Protein AF-A0A8X7XL95-F1 (afdb_monomer)

Solvent-accessible surface area (backbone atoms only — not comparable to full-atom values): 13822 Å² total; per-residue (Å²): 115,67,71,61,54,53,54,53,48,56,74,42,36,46,102,82,75,42,43,58,64,58,53,54,50,48,57,48,50,53,49,52,51,51,48,52,51,52,54,47,51,52,55,49,53,52,51,50,52,54,50,50,53,52,50,53,46,60,56,45,61,76,77,45,95,71,56,72,66,59,53,55,48,54,53,51,49,50,51,50,50,50,42,52,48,54,44,53,76,66,50,78,84,84,56,99,58,100,83,67,79,50,101,79,75,66,54,68,66,69,49,58,71,71,56,73,60,68,72,60,50,52,52,48,50,53,52,48,51,51,50,53,51,51,51,53,50,48,56,49,50,53,53,52,51,52,52,49,53,52,51,49,54,52,50,53,53,48,53,52,50,53,51,51,51,51,53,50,50,48,52,69,70,57,33,74,68,56,49,52,51,53,51,52,54,50,53,52,49,54,51,50,52,53,50,53,50,54,51,48,56,50,49,51,54,52,50,54,54,51,52,55,52,50,53,54,50,54,51,51,51,51,53,51,51,54,50,51,51,51,53,51,52,51,51,49,49,52,52,53,56,62,66,73,73,117

Mean predicted aligned error: 18.47 Å

Secondary structure (DSSP, 8-state):
-HHHHHHHHHHHB-TTS-BHHHHHHHHHHHHHHHHHHHHHHHHHHHHHHHHHHHHHHHHHHHHS---HHHHHHHHHHHHHHHHHHHHHHTS-SS---TT---TTS--HHHHHTTSPPHHHHHHHHHHHHHHHHHHHHHHHHHHHHHHHHHHHHHHHHHHHHHHHHHHHHHHHHS-HHHHHHHHHHHHHHHHHHHHHHHHHHHHHHHHHHHHHHHHHHHHHHHHHHHHHHHHHHHHHHHHHHHHS--

Structure (mmCIF, N/CA/C/O backbone):
data_AF-A0A8X7XL95-F1
#
_entry.id   AF-A0A8X7XL95-F1
#
loop_
_atom_site.group_PDB
_atom_site.id
_atom_site.type_symbol
_atom_site.label_atom_id
_atom_site.label_alt_id
_atom_site.label_comp_id
_atom_site.label_asym_id
_atom_site.label_entity_id
_atom_site.label_seq_id
_atom_site.pdbx_PDB_ins_code
_atom_site.Cartn_x
_atom_site.Cartn_y
_atom_site.Cartn_z
_atom_site.occupancy
_atom_site.B_iso_or_equiv
_atom_site.auth_seq_id
_atom_site.auth_comp_id
_atom_site.auth_asym_id
_atom_site.auth_atom_id
_atom_site.pdbx_PDB_model_num
ATOM 1 N N . MET A 1 1 ? -20.397 -33.813 -64.315 1.00 54.00 1 MET A N 1
ATOM 2 C CA . MET A 1 1 ? -19.085 -33.118 -64.333 1.00 54.00 1 MET A CA 1
ATOM 3 C C . MET A 1 1 ? -18.981 -32.008 -63.288 1.00 54.00 1 MET A C 1
ATOM 5 O O . MET A 1 1 ? -17.980 -31.974 -62.589 1.00 54.00 1 MET A O 1
ATOM 9 N N . PHE A 1 2 ? -20.003 -31.166 -63.108 1.00 55.28 2 PHE A N 1
ATOM 10 C CA . PHE A 1 2 ? -19.982 -30.039 -62.158 1.00 55.28 2 PHE A CA 1
ATOM 11 C C . PHE A 1 2 ? -19.709 -30.405 -60.687 1.00 55.28 2 PHE A C 1
ATOM 13 O O . PHE A 1 2 ? -18.961 -29.701 -60.021 1.00 55.28 2 PHE A O 1
ATOM 20 N N . ALA A 1 3 ? -20.210 -31.543 -60.194 1.00 64.69 3 ALA A N 1
ATOM 21 C CA . ALA A 1 3 ? -19.965 -31.977 -58.812 1.00 64.69 3 ALA A CA 1
ATOM 22 C C . ALA A 1 3 ? -18.480 -32.270 -58.504 1.00 64.69 3 ALA A C 1
ATOM 24 O O . ALA A 1 3 ? -18.014 -32.002 -57.401 1.00 64.69 3 ALA A O 1
ATOM 25 N N . ARG A 1 4 ? -17.707 -32.769 -59.483 1.00 68.88 4 ARG A N 1
ATOM 26 C CA . ARG A 1 4 ? -16.261 -33.004 -59.308 1.00 68.88 4 ARG A CA 1
ATOM 27 C C . ARG A 1 4 ? -15.475 -31.697 -59.245 1.00 68.88 4 ARG A C 1
ATOM 29 O O . ARG A 1 4 ? -14.569 -31.598 -58.427 1.00 68.88 4 ARG A O 1
ATOM 36 N N . LEU A 1 5 ? -15.851 -30.709 -60.061 1.00 69.56 5 LEU A N 1
ATOM 37 C CA . LEU A 1 5 ? -15.271 -29.361 -60.047 1.00 69.56 5 LEU A CA 1
ATOM 38 C C . LEU A 1 5 ? -15.576 -28.627 -58.739 1.00 69.56 5 LEU A C 1
ATOM 40 O O . LEU A 1 5 ? -14.674 -28.062 -58.136 1.00 69.56 5 LEU A O 1
ATOM 44 N N . LEU A 1 6 ? -16.819 -28.699 -58.255 1.00 66.75 6 LEU A N 1
ATOM 45 C CA . LEU A 1 6 ? -17.200 -28.118 -56.964 1.00 66.75 6 LEU A CA 1
ATOM 46 C C . LEU A 1 6 ? -16.459 -28.781 -55.794 1.00 66.75 6 LEU A C 1
ATOM 48 O O . LEU A 1 6 ? -16.032 -28.086 -54.880 1.00 66.75 6 LEU A O 1
ATOM 52 N N . SER A 1 7 ? -16.224 -30.095 -55.855 1.00 69.94 7 SER A N 1
ATOM 53 C CA . SER A 1 7 ? -15.444 -30.813 -54.838 1.00 69.94 7 SER A CA 1
ATOM 54 C C . SER A 1 7 ? -13.944 -30.492 -54.873 1.00 69.94 7 SER A C 1
ATOM 56 O O . SER A 1 7 ? -13.303 -30.513 -53.827 1.00 69.94 7 SER A O 1
ATOM 58 N N . THR A 1 8 ? -13.367 -30.204 -56.045 1.00 68.06 8 THR A N 1
ATOM 59 C CA . THR A 1 8 ? -11.955 -29.782 -56.147 1.00 68.06 8 THR A CA 1
ATOM 60 C C . THR A 1 8 ? -11.781 -28.318 -55.758 1.00 68.06 8 THR A C 1
ATOM 62 O O . THR A 1 8 ? -10.804 -27.976 -55.100 1.00 68.06 8 THR A O 1
ATOM 65 N N . LEU A 1 9 ? -12.755 -27.464 -56.084 1.00 65.25 9 LEU A N 1
ATOM 66 C CA . LEU A 1 9 ? -12.806 -26.077 -55.625 1.00 65.25 9 LEU A CA 1
ATOM 67 C C . LEU A 1 9 ? -12.965 -25.990 -54.104 1.00 65.25 9 LEU A C 1
ATOM 69 O O . LEU A 1 9 ? -12.223 -25.241 -53.480 1.00 65.25 9 LEU A O 1
ATOM 73 N N . SER A 1 10 ? -13.836 -26.793 -53.483 1.00 67.25 10 SER A N 1
ATOM 74 C CA . SER A 1 10 ? -13.990 -26.789 -52.018 1.00 67.25 10 SER A CA 1
ATOM 75 C C . SER A 1 10 ? -12.768 -27.342 -51.278 1.00 67.25 10 SER A C 1
ATOM 77 O O . S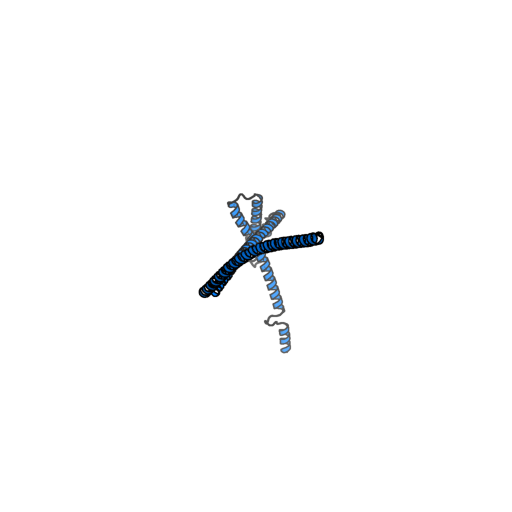ER A 1 10 ? -12.553 -27.003 -50.124 1.00 67.25 10 SER A O 1
ATOM 79 N N . GLN A 1 11 ? -11.962 -28.200 -51.914 1.00 68.25 11 GLN A N 1
ATOM 80 C CA . GLN A 1 11 ? -10.691 -28.668 -51.345 1.00 68.25 11 GLN A CA 1
ATOM 81 C C . GLN A 1 11 ? -9.580 -27.614 -51.419 1.00 68.25 11 GLN A C 1
ATOM 83 O O . GLN A 1 11 ? -8.591 -27.721 -50.698 1.00 68.25 11 GLN A O 1
ATOM 88 N N . GLN A 1 12 ? -9.709 -26.631 -52.311 1.00 66.31 12 GLN A N 1
ATOM 89 C CA . GLN A 1 12 ? -8.697 -25.602 -52.546 1.00 66.31 12 GLN A CA 1
ATOM 90 C C . GLN A 1 12 ? -9.081 -24.235 -51.970 1.00 66.31 12 GLN A C 1
ATOM 92 O O . GLN A 1 12 ? -8.196 -23.392 -51.857 1.00 66.31 12 GLN A O 1
ATOM 97 N N . LEU A 1 13 ? -10.349 -24.013 -51.608 1.00 66.12 13 LEU A N 1
ATOM 98 C CA . LEU A 1 13 ? -10.897 -22.755 -51.091 1.00 66.12 13 LEU A CA 1
ATOM 99 C C . LEU A 1 13 ? -11.278 -22.889 -49.610 1.00 66.12 13 LEU A C 1
ATOM 101 O O . LEU A 1 13 ? -12.041 -23.779 -49.248 1.00 66.12 13 LEU A O 1
ATOM 105 N N . ASP A 1 14 ? -10.786 -21.972 -48.778 1.00 62.03 14 ASP A N 1
ATOM 106 C CA . ASP A 1 14 ? -11.227 -21.820 -47.383 1.00 62.03 14 ASP A CA 1
ATOM 107 C C . ASP A 1 14 ? -12.576 -21.066 -47.296 1.00 62.03 14 ASP A C 1
ATOM 109 O O . ASP A 1 14 ? -13.010 -20.446 -48.268 1.00 62.03 14 ASP A O 1
ATOM 113 N N . GLU A 1 15 ? -13.207 -21.046 -46.110 1.00 63.94 15 GLU A N 1
ATOM 114 C CA . GLU A 1 15 ? -14.496 -20.377 -45.794 1.00 63.94 15 GLU A CA 1
ATOM 115 C C . GLU A 1 15 ? -14.589 -18.895 -46.227 1.00 63.94 15 GLU A C 1
ATOM 117 O O . GLU A 1 15 ? -15.676 -18.332 -46.316 1.00 63.94 15 GLU A O 1
ATOM 122 N N . THR A 1 16 ? -13.454 -18.260 -46.531 1.00 62.94 16 THR A N 1
ATOM 123 C CA . THR A 1 16 ? -13.336 -16.869 -46.991 1.00 62.94 16 THR A CA 1
ATOM 124 C C . THR A 1 16 ? -13.172 -16.717 -48.511 1.00 62.94 16 THR A C 1
ATOM 126 O O . THR A 1 16 ? -12.939 -15.608 -48.987 1.00 62.94 16 THR A O 1
ATOM 129 N N . GLY A 1 17 ? -13.262 -17.801 -49.292 1.00 64.31 17 GLY A N 1
ATOM 130 C CA . GLY A 1 17 ? -13.149 -17.773 -50.758 1.00 64.31 17 GLY A CA 1
ATOM 131 C C . GLY A 1 17 ? -11.724 -17.573 -51.295 1.00 64.31 17 GLY A C 1
ATOM 132 O O . GLY A 1 17 ? -11.542 -17.326 -52.485 1.00 64.31 17 GLY A O 1
ATOM 133 N N . LEU A 1 18 ? -10.706 -17.683 -50.436 1.00 67.19 18 LEU A N 1
ATOM 134 C CA . LEU A 1 18 ? -9.289 -17.614 -50.804 1.00 67.19 18 LEU A CA 1
ATOM 135 C C . LEU A 1 18 ? -8.707 -19.016 -50.958 1.00 67.19 18 LEU A C 1
ATOM 137 O O . LEU A 1 18 ? -9.021 -19.916 -50.177 1.00 67.19 18 LEU A O 1
ATOM 141 N N . SER A 1 19 ? -7.815 -19.189 -51.939 1.00 77.31 19 SER A N 1
ATOM 142 C CA . SER A 1 19 ? -7.062 -20.435 -52.051 1.00 77.31 19 SER A CA 1
ATOM 143 C C . SER A 1 19 ? -6.213 -20.644 -50.795 1.00 77.31 19 SER A C 1
ATOM 145 O O . SER A 1 19 ? -5.533 -19.717 -50.343 1.00 77.31 19 SER A O 1
ATOM 147 N N . VAL A 1 20 ? -6.211 -21.863 -50.249 1.00 72.88 20 VAL A N 1
ATOM 148 C CA . VAL A 1 20 ? -5.424 -22.239 -49.057 1.00 72.88 20 VAL A CA 1
ATOM 149 C C . VAL A 1 20 ? -3.941 -21.861 -49.214 1.00 72.88 20 VAL A C 1
ATOM 151 O O . VAL A 1 20 ? -3.285 -21.486 -48.240 1.00 72.88 20 VAL A O 1
ATOM 154 N N . GLN A 1 21 ? -3.412 -21.899 -50.441 1.00 76.12 21 GLN A N 1
ATOM 155 C CA . GLN A 1 21 ? -2.041 -21.490 -50.752 1.00 76.12 21 GLN A CA 1
ATOM 156 C C . GLN A 1 21 ? -1.836 -19.972 -50.624 1.00 76.12 21 GLN A C 1
ATOM 158 O O . GLN A 1 21 ? -0.899 -19.531 -49.960 1.00 76.12 21 GLN A O 1
ATOM 163 N N . VAL A 1 22 ? -2.748 -19.172 -51.183 1.00 78.00 22 VAL A N 1
ATOM 164 C CA . VAL A 1 22 ? -2.689 -17.699 -51.125 1.00 78.00 22 VAL A CA 1
ATOM 165 C C . VAL A 1 22 ? -2.818 -17.208 -49.684 1.00 78.00 22 VAL A C 1
ATOM 167 O O . VAL A 1 22 ? -2.112 -16.293 -49.273 1.00 78.00 22 VAL A O 1
ATOM 170 N N . LYS A 1 23 ? -3.656 -17.857 -48.870 1.00 79.44 23 LYS A N 1
ATOM 171 C CA . LYS A 1 23 ? -3.775 -17.545 -47.439 1.00 79.44 23 LYS A CA 1
ATOM 172 C C . LYS A 1 23 ? -2.479 -17.827 -46.673 1.00 79.44 23 LYS A C 1
ATOM 174 O O . LYS A 1 23 ? -2.091 -17.030 -45.821 1.00 79.44 23 LYS A O 1
ATOM 179 N N . LYS A 1 24 ? -1.785 -18.930 -46.978 1.00 81.50 24 LYS A N 1
ATOM 180 C CA . LYS A 1 24 ? -0.480 -19.247 -46.371 1.00 81.50 24 LYS A CA 1
ATOM 181 C C . LYS A 1 24 ? 0.593 -18.233 -46.762 1.00 81.50 24 LYS A C 1
ATOM 183 O O . LYS A 1 24 ? 1.376 -17.826 -45.904 1.00 81.50 24 LYS A O 1
ATOM 188 N N . GLU A 1 25 ? 0.624 -17.820 -48.026 1.00 85.25 25 GLU A N 1
ATOM 189 C CA . GLU A 1 25 ? 1.555 -16.799 -48.519 1.00 85.25 25 GLU A CA 1
ATOM 190 C C . GLU A 1 25 ? 1.264 -15.425 -47.911 1.00 85.25 25 GLU A C 1
ATOM 192 O O . GLU A 1 25 ? 2.191 -14.764 -47.446 1.00 85.25 25 GLU A O 1
ATOM 197 N N . LEU A 1 26 ? -0.012 -15.046 -47.790 1.00 84.69 26 LEU A N 1
ATOM 198 C CA . LEU A 1 26 ? -0.429 -13.818 -47.113 1.00 84.69 26 LEU A CA 1
ATOM 199 C C . LEU A 1 26 ? 0.011 -13.812 -45.644 1.00 84.69 26 LEU A C 1
ATOM 201 O O . LEU A 1 26 ? 0.688 -12.887 -45.212 1.00 84.69 26 LEU A O 1
ATOM 205 N N . GLN A 1 27 ? -0.267 -14.883 -44.896 1.00 86.12 27 GLN A N 1
ATOM 206 C CA . GLN A 1 27 ? 0.168 -15.004 -43.499 1.00 86.12 27 GLN A CA 1
ATOM 207 C C . GLN A 1 27 ? 1.694 -15.012 -43.342 1.00 86.12 27 GLN A C 1
ATOM 209 O O . GLN A 1 27 ? 2.215 -14.676 -42.276 1.00 86.12 27 GLN A O 1
ATOM 214 N N . LYS A 1 28 ? 2.435 -15.474 -44.353 1.00 89.25 28 LYS A N 1
ATOM 215 C CA . LYS A 1 28 ? 3.900 -15.424 -44.356 1.00 89.25 28 LYS A CA 1
ATOM 216 C C . LYS A 1 28 ? 4.384 -13.991 -44.586 1.00 89.25 28 LYS A C 1
ATOM 218 O O . LYS A 1 28 ? 5.188 -13.509 -43.793 1.00 89.25 28 LYS A O 1
ATOM 223 N N . ALA A 1 29 ? 3.836 -13.298 -45.582 1.00 90.88 29 ALA A N 1
ATOM 224 C CA . ALA A 1 29 ? 4.149 -11.900 -45.865 1.00 90.88 29 ALA A CA 1
ATOM 225 C C . ALA A 1 29 ? 3.782 -10.978 -44.688 1.00 90.88 29 ALA A C 1
ATOM 227 O O . ALA A 1 29 ? 4.578 -10.130 -44.298 1.00 90.88 29 ALA A O 1
ATOM 228 N N . GLU A 1 30 ? 2.629 -11.185 -44.047 1.00 87.44 30 GLU A N 1
ATOM 229 C CA . GLU A 1 30 ? 2.217 -10.443 -42.847 1.00 87.44 30 GLU A CA 1
ATOM 230 C C . GLU A 1 30 ? 3.207 -10.625 -41.692 1.00 87.44 30 GLU A C 1
ATOM 232 O O . GLU A 1 30 ? 3.563 -9.658 -41.015 1.00 87.44 30 GLU A O 1
ATOM 237 N N . ARG A 1 31 ? 3.705 -11.851 -41.486 1.00 88.88 31 ARG A N 1
ATOM 238 C CA . ARG A 1 31 ? 4.738 -12.132 -40.481 1.00 88.88 31 ARG A CA 1
ATOM 239 C C . ARG A 1 31 ? 6.069 -11.467 -40.823 1.00 88.88 31 ARG A C 1
ATOM 241 O O . ARG A 1 31 ? 6.698 -10.908 -39.928 1.00 88.88 31 ARG A O 1
ATOM 248 N N . GLU A 1 32 ? 6.484 -11.492 -42.086 1.00 90.75 32 GLU A N 1
ATOM 249 C CA . GLU A 1 32 ? 7.713 -10.838 -42.552 1.00 90.75 32 GLU A CA 1
ATOM 250 C C . GLU A 1 32 ? 7.641 -9.311 -42.414 1.00 90.75 32 GLU A C 1
ATOM 252 O O . GLU A 1 32 ? 8.599 -8.699 -41.935 1.00 90.75 32 GLU A O 1
ATOM 257 N N . ILE A 1 33 ? 6.492 -8.708 -42.742 1.00 90.75 33 ILE A N 1
ATOM 258 C CA . ILE A 1 33 ? 6.220 -7.277 -42.553 1.00 90.75 33 ILE A CA 1
ATOM 259 C C . ILE A 1 33 ? 6.212 -6.928 -41.067 1.00 90.75 33 ILE A C 1
ATOM 261 O O . ILE A 1 33 ? 6.824 -5.940 -40.661 1.00 90.75 33 ILE A O 1
ATOM 265 N N . HIS A 1 34 ? 5.547 -7.731 -40.233 1.00 85.44 34 HIS A N 1
ATOM 266 C CA . HIS A 1 34 ? 5.523 -7.508 -38.792 1.00 85.44 34 HIS A CA 1
ATOM 267 C C . HIS A 1 34 ? 6.934 -7.580 -38.198 1.00 85.44 34 HIS A C 1
ATOM 269 O O . HIS A 1 34 ? 7.315 -6.724 -37.400 1.00 85.44 34 HIS A O 1
ATOM 275 N N . LEU A 1 35 ? 7.734 -8.563 -38.615 1.00 88.88 35 LEU A N 1
ATOM 276 C CA . LEU A 1 35 ? 9.121 -8.698 -38.185 1.00 88.88 35 LEU A CA 1
ATOM 277 C C . LEU A 1 35 ? 9.958 -7.490 -38.625 1.00 88.88 35 LEU A C 1
ATOM 279 O O . LEU A 1 35 ? 10.597 -6.882 -37.769 1.00 88.88 35 LEU A O 1
ATOM 283 N N . HIS A 1 36 ? 9.879 -7.086 -39.899 1.00 83.88 36 HIS A N 1
ATOM 284 C CA . HIS A 1 36 ? 10.567 -5.894 -40.414 1.00 83.88 36 HIS A CA 1
ATOM 285 C C . HIS A 1 36 ? 10.173 -4.624 -39.658 1.00 83.88 36 HIS A C 1
ATOM 287 O O . HIS A 1 36 ? 11.030 -3.815 -39.301 1.00 83.88 36 HIS A O 1
ATOM 293 N N . LYS A 1 37 ? 8.879 -4.453 -39.368 1.00 81.69 37 LYS A N 1
ATOM 294 C CA . LYS A 1 37 ? 8.369 -3.314 -38.602 1.00 81.69 37 LYS A CA 1
ATOM 295 C C . LYS A 1 37 ? 8.937 -3.298 -37.186 1.00 81.69 37 LYS A C 1
ATOM 297 O O . LYS A 1 37 ? 9.356 -2.245 -36.719 1.00 81.69 37 LYS A O 1
ATOM 302 N N . MET A 1 38 ? 8.989 -4.446 -36.511 1.00 72.75 38 MET A N 1
ATOM 303 C CA . MET A 1 38 ? 9.551 -4.543 -35.160 1.00 72.75 38 MET A CA 1
ATOM 304 C C . MET A 1 38 ? 11.056 -4.274 -35.141 1.00 72.75 38 MET A C 1
ATOM 306 O O . MET A 1 38 ? 11.537 -3.541 -34.276 1.00 72.75 38 MET A O 1
ATOM 310 N N . THR A 1 39 ? 11.804 -4.818 -36.104 1.00 76.25 39 THR A N 1
ATOM 311 C CA . THR A 1 39 ? 13.243 -4.550 -36.222 1.00 76.25 39 THR A CA 1
ATOM 312 C C . THR A 1 39 ? 13.515 -3.082 -36.534 1.00 76.25 39 THR A C 1
ATOM 314 O O . THR A 1 39 ? 14.386 -2.491 -35.900 1.00 76.25 39 THR A O 1
ATOM 317 N N . TRP A 1 40 ? 12.726 -2.474 -37.426 1.00 82.00 40 TRP A N 1
ATOM 318 C CA . TRP A 1 40 ? 12.835 -1.057 -37.765 1.00 82.00 40 TRP A CA 1
ATOM 319 C C . TRP A 1 40 ? 12.512 -0.157 -36.568 1.00 82.00 40 TRP A C 1
ATOM 321 O O . TRP A 1 40 ? 13.299 0.726 -36.238 1.00 82.00 40 TRP A O 1
ATOM 331 N N . LEU A 1 41 ? 11.406 -0.420 -35.861 1.00 75.38 41 LEU A N 1
ATOM 332 C CA . LEU A 1 41 ? 11.028 0.333 -34.661 1.00 75.38 41 LEU A CA 1
ATOM 333 C C . LEU A 1 41 ? 12.115 0.255 -33.590 1.00 75.38 41 LEU A C 1
ATOM 335 O O . LEU A 1 41 ? 12.438 1.265 -32.976 1.00 75.38 41 LEU A O 1
ATOM 339 N N . ARG A 1 42 ? 12.728 -0.919 -33.397 1.00 74.56 42 ARG A N 1
ATOM 340 C CA . ARG A 1 42 ? 13.842 -1.080 -32.459 1.00 74.56 42 ARG A CA 1
ATOM 341 C C . ARG A 1 42 ? 15.048 -0.228 -32.856 1.00 74.56 42 ARG A C 1
ATOM 343 O O . ARG A 1 42 ? 15.596 0.452 -31.991 1.00 74.56 42 ARG A O 1
ATOM 350 N N . SER A 1 43 ? 15.467 -0.256 -34.123 1.00 73.50 43 SER A N 1
ATOM 351 C CA . SER A 1 43 ? 16.581 0.582 -34.592 1.00 73.50 43 SER A CA 1
ATOM 352 C C . SER A 1 43 ? 16.260 2.075 -34.504 1.00 73.50 43 SER A C 1
ATOM 354 O O . SER A 1 43 ? 17.112 2.860 -34.104 1.00 73.50 43 SER A O 1
ATOM 356 N N . GLU A 1 44 ? 15.020 2.455 -34.799 1.00 78.19 44 GLU A N 1
ATOM 357 C CA . GLU A 1 44 ? 14.548 3.837 -34.772 1.00 78.19 44 GLU A CA 1
ATOM 358 C C . GLU A 1 44 ? 14.456 4.385 -33.339 1.00 78.19 44 GLU A C 1
ATOM 360 O O . GLU A 1 44 ? 14.881 5.506 -33.072 1.00 78.19 44 GLU A O 1
ATOM 365 N N . SER A 1 45 ? 13.964 3.593 -32.381 1.00 73.88 45 SER A N 1
ATOM 366 C CA . SER A 1 45 ? 13.959 3.980 -30.965 1.00 73.88 45 SER A CA 1
ATOM 367 C C . SER A 1 45 ? 15.374 4.160 -30.418 1.00 73.88 45 SER A C 1
ATOM 369 O O . SER A 1 45 ? 15.625 5.120 -29.698 1.00 73.88 45 SER A O 1
ATOM 371 N N . LEU A 1 46 ? 16.310 3.274 -30.775 1.00 76.19 46 LEU A N 1
ATOM 372 C CA . LEU A 1 46 ? 17.716 3.421 -30.385 1.00 76.19 46 LEU A CA 1
ATOM 373 C C . LEU A 1 46 ? 18.336 4.686 -30.986 1.00 76.19 46 LEU A C 1
ATOM 375 O O . LEU A 1 46 ? 19.037 5.407 -30.285 1.00 76.19 46 LEU A O 1
ATOM 379 N N . PHE A 1 47 ? 18.044 4.976 -32.254 1.00 76.62 47 PHE A N 1
ATOM 380 C CA . PHE A 1 47 ? 18.518 6.181 -32.927 1.00 76.62 47 PHE A CA 1
ATOM 381 C C . PHE A 1 47 ? 18.022 7.462 -32.241 1.00 76.62 47 PHE A C 1
ATOM 383 O O . PHE A 1 47 ? 18.817 8.361 -31.968 1.00 76.62 47 PHE A O 1
ATOM 390 N N . ARG A 1 48 ? 16.732 7.525 -31.889 1.00 78.88 48 ARG A N 1
ATOM 391 C CA . ARG A 1 48 ? 16.163 8.672 -31.162 1.00 78.88 48 ARG A CA 1
ATOM 392 C C . ARG A 1 48 ? 16.757 8.838 -29.773 1.00 78.88 48 ARG A C 1
ATOM 394 O O . ARG A 1 48 ? 17.135 9.946 -29.424 1.00 78.88 48 ARG A O 1
ATOM 401 N N . LEU A 1 49 ? 16.918 7.747 -29.023 1.00 74.44 49 LEU A N 1
ATOM 402 C CA . LEU A 1 49 ? 17.562 7.790 -27.706 1.00 74.44 49 LEU A CA 1
ATOM 403 C C . LEU A 1 49 ? 18.998 8.326 -27.795 1.00 74.44 49 LEU A C 1
ATOM 405 O O . LEU A 1 49 ? 19.416 9.112 -26.954 1.00 74.44 49 LEU A O 1
ATOM 409 N N . VAL A 1 50 ? 19.756 7.938 -28.826 1.00 76.31 50 VAL A N 1
ATOM 410 C CA . VAL A 1 50 ? 21.102 8.484 -29.066 1.00 76.31 50 VAL A CA 1
ATOM 411 C C . VAL A 1 50 ? 21.049 9.985 -29.376 1.00 76.31 50 VAL A C 1
ATOM 413 O O . VAL A 1 50 ? 21.876 10.732 -28.856 1.00 76.31 50 VAL A O 1
ATOM 416 N N . GLN A 1 51 ? 20.080 10.449 -30.176 1.00 78.19 51 GLN A N 1
ATOM 417 C CA . GLN A 1 51 ? 19.886 11.886 -30.420 1.00 78.19 51 GLN A CA 1
ATOM 418 C C . GLN A 1 51 ? 19.517 12.652 -29.145 1.00 78.19 51 GLN A C 1
ATOM 420 O O . GLN A 1 51 ? 20.070 13.722 -28.910 1.00 78.19 51 GLN A O 1
ATOM 425 N N . GLU A 1 52 ? 18.620 12.114 -28.321 1.00 77.19 52 GLU A N 1
ATOM 426 C CA . GLU A 1 52 ? 18.214 12.714 -27.044 1.00 77.19 52 GLU A CA 1
ATOM 427 C C . GLU A 1 52 ? 19.406 12.813 -26.080 1.00 77.19 52 GLU A C 1
ATOM 429 O O . GLU A 1 52 ? 19.647 13.873 -25.507 1.00 77.19 52 GLU A O 1
ATOM 434 N N . LEU A 1 53 ? 20.230 11.763 -25.987 1.00 73.94 53 LEU A N 1
ATOM 435 C CA . LEU A 1 53 ? 21.465 11.774 -25.194 1.00 73.94 53 LEU A CA 1
ATOM 436 C C . LEU A 1 53 ? 22.470 12.830 -25.680 1.00 73.94 53 LEU A C 1
ATOM 438 O O . LEU A 1 53 ? 23.089 13.509 -24.860 1.00 73.94 53 LEU A O 1
ATOM 442 N N . LEU A 1 54 ? 22.630 12.997 -26.998 1.00 73.81 54 LEU A N 1
ATOM 443 C CA . LEU A 1 54 ? 23.482 14.049 -27.566 1.00 73.81 54 LEU A CA 1
ATOM 444 C C . LEU A 1 54 ? 22.926 15.448 -27.265 1.00 73.81 54 LEU A C 1
ATOM 446 O O . LEU A 1 54 ? 23.684 16.344 -26.900 1.00 73.81 54 LEU A O 1
ATOM 450 N N . GLN A 1 55 ? 21.610 15.646 -27.356 1.00 76.88 55 GLN A N 1
ATOM 451 C CA . GLN A 1 55 ? 20.965 16.920 -27.022 1.00 76.88 55 GLN A CA 1
ATOM 452 C C . GLN A 1 55 ? 21.117 17.266 -25.537 1.00 76.88 55 GLN A C 1
ATOM 454 O O . GLN A 1 55 ? 21.519 18.383 -25.210 1.00 76.88 55 GLN A O 1
ATOM 459 N N . GLU A 1 56 ? 20.880 16.310 -24.636 1.00 74.62 56 GLU A N 1
ATOM 460 C CA . GLU A 1 56 ? 21.143 16.486 -23.206 1.00 74.62 56 GLU A CA 1
ATOM 461 C C . GLU A 1 56 ? 22.604 16.837 -22.929 1.00 74.62 56 GLU A C 1
ATOM 463 O O . GLU A 1 56 ? 22.896 17.677 -22.076 1.00 74.62 56 GLU A O 1
ATOM 468 N N . TYR A 1 57 ? 23.530 16.203 -23.646 1.00 69.44 57 TYR A N 1
ATOM 469 C CA . TYR A 1 57 ? 24.946 16.510 -23.545 1.00 69.44 57 TYR A CA 1
ATOM 470 C C . TYR A 1 57 ? 25.266 17.939 -24.005 1.00 69.44 57 TYR A C 1
ATOM 472 O O . TYR A 1 57 ? 25.987 18.649 -23.305 1.00 69.44 57 TYR A O 1
ATOM 480 N N . HIS A 1 58 ? 24.716 18.400 -25.133 1.00 67.19 58 HIS A N 1
ATOM 481 C CA . HIS A 1 58 ? 24.915 19.776 -25.601 1.00 67.19 58 HIS A CA 1
ATOM 482 C C . HIS A 1 58 ? 24.389 20.815 -24.603 1.00 67.19 58 HIS A C 1
ATOM 484 O O . HIS A 1 58 ? 25.036 21.846 -24.418 1.00 67.19 58 HIS A O 1
ATOM 490 N N . LEU A 1 59 ? 23.276 20.524 -23.922 1.00 70.62 59 LEU A N 1
ATOM 491 C CA . LEU A 1 59 ? 22.749 21.357 -22.837 1.00 70.62 59 LEU A CA 1
ATOM 492 C C . LEU A 1 59 ? 23.687 21.339 -21.617 1.00 70.62 59 LEU A C 1
ATOM 494 O O . LEU A 1 59 ? 24.089 22.388 -21.124 1.00 70.62 59 LEU A O 1
ATOM 498 N N . LYS A 1 60 ? 24.140 20.155 -21.183 1.00 67.19 60 LYS A N 1
ATOM 499 C CA . LYS A 1 60 ? 25.073 19.999 -20.048 1.00 67.19 60 LYS A CA 1
ATOM 500 C C . LYS A 1 60 ? 26.456 20.614 -20.313 1.00 67.19 60 LYS A C 1
ATOM 502 O O . LYS A 1 60 ? 27.096 21.088 -19.379 1.00 67.19 60 LYS A O 1
ATOM 507 N N . LYS A 1 61 ? 26.914 20.652 -21.572 1.00 65.19 61 LYS A N 1
ATOM 508 C CA . LYS A 1 61 ? 28.177 21.287 -22.000 1.00 65.19 61 LYS A CA 1
ATOM 509 C C . LYS A 1 61 ? 28.164 22.807 -21.808 1.00 65.19 61 LYS A C 1
ATOM 511 O O . LYS A 1 61 ? 29.236 23.394 -21.684 1.00 65.19 61 LYS A O 1
ATOM 516 N N . GLN A 1 62 ? 26.986 23.434 -21.796 1.00 59.53 62 GLN A N 1
ATOM 517 C CA . GLN A 1 62 ? 26.839 24.865 -21.517 1.00 59.53 62 GLN A CA 1
ATOM 518 C C . GLN A 1 62 ? 26.898 25.179 -20.011 1.00 59.53 62 GLN A C 1
ATOM 520 O O . GLN A 1 62 ? 27.371 26.255 -19.656 1.00 59.53 62 GLN A O 1
ATOM 525 N N . ASP A 1 63 ? 26.508 24.235 -19.144 1.00 54.56 63 ASP A N 1
ATOM 526 C CA . ASP A 1 63 ? 26.388 24.447 -17.691 1.00 54.56 63 ASP A CA 1
ATOM 527 C C . ASP A 1 63 ? 27.547 23.871 -16.842 1.00 54.56 63 ASP A C 1
ATOM 529 O O . ASP A 1 63 ? 27.764 24.332 -15.721 1.00 54.56 63 ASP A O 1
ATOM 533 N N . VAL A 1 64 ? 28.310 22.871 -17.320 1.00 58.31 64 VAL A N 1
ATOM 534 C CA . VA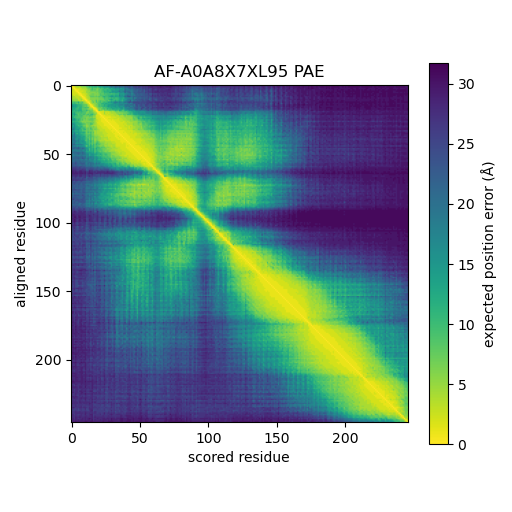L A 1 64 ? 29.325 22.152 -16.510 1.00 58.31 64 VAL A CA 1
ATOM 535 C C . VAL A 1 64 ? 30.647 21.928 -17.267 1.00 58.31 64 VAL A C 1
ATOM 537 O O . VAL A 1 64 ? 30.666 21.627 -18.459 1.00 58.31 64 VAL A O 1
ATOM 540 N N . GLN A 1 65 ? 31.785 22.017 -16.561 1.00 54.50 65 GLN A N 1
ATOM 541 C CA . GLN A 1 65 ? 33.105 21.556 -17.028 1.00 54.50 65 GLN A CA 1
ATOM 542 C C . GLN A 1 65 ? 33.096 20.026 -17.210 1.00 54.50 65 GLN A C 1
ATOM 544 O O . GLN A 1 65 ? 33.365 19.268 -16.282 1.00 54.50 65 GLN A O 1
ATOM 549 N N . ILE A 1 66 ? 32.741 19.569 -18.410 1.00 60.41 66 ILE A N 1
ATOM 550 C CA . ILE A 1 66 ? 32.727 18.147 -18.772 1.00 60.41 66 ILE A CA 1
ATOM 551 C C . ILE A 1 66 ? 34.160 17.619 -18.972 1.00 60.41 66 ILE A C 1
ATOM 553 O O . ILE A 1 66 ? 34.989 18.291 -19.602 1.00 60.41 66 ILE A O 1
ATOM 557 N N . SER A 1 67 ? 34.408 16.394 -18.489 1.00 72.06 67 SER A N 1
ATOM 558 C CA . SER A 1 67 ? 35.649 15.626 -18.672 1.00 72.06 67 SER A CA 1
ATOM 559 C C . SER A 1 67 ? 36.052 15.498 -20.150 1.00 72.06 67 SER A C 1
ATOM 561 O O . SER A 1 67 ? 35.213 15.326 -21.035 1.00 72.06 67 SER A O 1
ATOM 563 N N . GLU A 1 68 ? 37.352 15.575 -20.450 1.00 67.75 68 GLU A N 1
ATOM 564 C CA . GLU A 1 68 ? 37.863 15.479 -21.829 1.00 67.75 68 GLU A CA 1
ATOM 565 C C . GLU A 1 68 ? 37.594 14.121 -22.494 1.00 67.75 68 GLU A C 1
ATOM 567 O O . GLU A 1 68 ? 37.506 14.040 -23.720 1.00 67.75 68 GLU A O 1
ATOM 572 N N . GLU A 1 69 ? 37.451 13.058 -21.704 1.00 65.88 69 GLU A N 1
ATOM 573 C CA . GLU A 1 69 ? 37.133 11.715 -22.200 1.00 65.88 69 GLU A CA 1
ATOM 574 C C . GLU A 1 69 ? 35.678 11.620 -22.668 1.00 65.88 69 GLU A C 1
ATOM 576 O O . GLU A 1 69 ? 35.413 11.105 -23.756 1.00 65.88 69 GLU A O 1
ATOM 581 N N . ASP A 1 70 ? 34.758 12.222 -21.911 1.00 70.25 70 ASP A N 1
ATOM 582 C CA . ASP A 1 70 ? 33.348 12.319 -22.282 1.00 70.25 70 ASP A CA 1
ATOM 583 C C . ASP A 1 70 ? 33.190 13.162 -23.551 1.00 70.25 70 ASP A C 1
ATOM 585 O O . ASP A 1 70 ? 32.469 12.773 -24.468 1.00 70.25 70 ASP A O 1
ATOM 589 N N . LYS A 1 71 ? 33.936 14.271 -23.672 1.00 73.69 71 LYS A N 1
ATOM 590 C CA . LYS A 1 71 ? 33.932 15.105 -24.888 1.00 73.69 71 LYS A CA 1
ATOM 591 C C . LYS A 1 71 ? 34.294 14.303 -26.136 1.00 73.69 71 LYS A C 1
ATOM 593 O O . LYS A 1 71 ? 33.541 14.317 -27.107 1.00 73.69 71 LYS A O 1
ATOM 598 N N . LYS A 1 72 ? 35.392 13.544 -26.079 1.00 73.75 72 LYS A N 1
ATOM 599 C CA . LYS A 1 72 ? 35.841 12.683 -27.184 1.00 73.75 72 LYS A CA 1
ATOM 600 C C . LYS A 1 72 ? 34.833 11.573 -27.496 1.00 73.75 72 LYS A C 1
ATOM 602 O O . LYS A 1 72 ? 34.683 11.197 -28.659 1.00 73.75 72 LYS A O 1
ATOM 607 N N . PHE A 1 73 ? 34.139 11.047 -26.485 1.00 72.44 73 PHE A N 1
ATOM 608 C CA . PHE A 1 73 ? 33.087 10.043 -26.660 1.00 72.44 73 PHE A CA 1
ATOM 609 C C . PHE A 1 73 ? 31.876 10.606 -27.417 1.00 72.44 73 PHE A C 1
ATOM 611 O O . PHE A 1 73 ? 31.482 10.027 -28.430 1.00 72.44 73 PHE A O 1
ATOM 618 N N . TYR A 1 74 ? 31.329 11.749 -26.994 1.00 72.25 74 TYR A N 1
ATOM 619 C CA . TYR A 1 74 ? 30.178 12.358 -27.669 1.00 72.25 74 TYR A CA 1
ATOM 620 C C . TYR A 1 74 ? 30.518 12.850 -29.082 1.00 72.25 74 TYR A C 1
ATOM 622 O O . TYR A 1 74 ? 29.707 12.671 -29.982 1.00 72.25 74 TYR A O 1
ATOM 630 N N . GLU A 1 75 ? 31.732 13.359 -29.316 1.00 76.38 75 GLU A N 1
ATOM 631 C CA . GLU A 1 75 ? 32.218 13.704 -30.664 1.00 76.38 75 GLU A CA 1
ATOM 632 C C . GLU A 1 75 ? 32.311 12.466 -31.576 1.00 76.38 75 GLU A C 1
ATOM 634 O O . GLU A 1 75 ? 31.913 12.501 -32.740 1.00 76.38 75 GLU A O 1
ATOM 639 N N . THR A 1 76 ? 32.788 11.336 -31.043 1.00 77.44 76 THR A N 1
ATOM 640 C CA . THR A 1 76 ? 32.846 10.061 -31.782 1.00 77.44 76 THR A CA 1
ATOM 641 C C . THR A 1 76 ? 31.439 9.531 -32.086 1.00 77.44 76 THR A C 1
ATOM 643 O O . THR A 1 76 ? 31.188 9.001 -33.171 1.00 77.44 76 THR A O 1
ATOM 646 N N . LEU A 1 77 ? 30.507 9.686 -31.143 1.00 76.88 77 LEU A N 1
ATOM 647 C CA . LEU A 1 77 ? 29.106 9.300 -31.295 1.00 76.88 77 LEU A CA 1
ATOM 648 C C . LEU A 1 77 ? 28.383 10.173 -32.333 1.00 76.88 77 LEU A C 1
ATOM 650 O O . LEU A 1 77 ? 27.657 9.643 -33.172 1.00 76.88 77 LEU A O 1
ATOM 654 N N . GLU A 1 78 ? 28.630 11.484 -32.324 1.00 78.62 78 GLU A N 1
ATOM 655 C CA . GLU A 1 78 ? 28.122 12.446 -33.308 1.00 78.62 78 GLU A CA 1
ATOM 656 C C . GLU A 1 78 ? 28.625 12.111 -34.719 1.00 78.62 78 GLU A C 1
ATOM 658 O O . GLU A 1 78 ? 27.831 12.021 -35.654 1.00 78.62 78 GLU A O 1
ATOM 663 N N . GLN A 1 79 ? 29.919 11.808 -34.869 1.00 74.88 79 GLN A N 1
ATOM 664 C CA . GLN A 1 79 ? 30.493 11.356 -36.142 1.00 74.88 79 GLN A CA 1
ATOM 665 C C . GLN A 1 79 ? 29.839 10.061 -36.646 1.00 74.88 79 GLN A C 1
ATOM 667 O O . GLN A 1 79 ? 29.504 9.957 -37.825 1.00 74.88 79 GLN A O 1
ATOM 672 N N . CYS A 1 80 ? 29.594 9.086 -35.766 1.00 76.69 80 CYS A N 1
ATOM 673 C CA . CYS A 1 80 ? 28.902 7.849 -36.140 1.00 76.69 80 CYS A CA 1
ATOM 674 C C . CYS A 1 80 ? 27.441 8.108 -36.548 1.00 76.69 80 CYS A C 1
ATOM 676 O O . CYS A 1 80 ? 26.935 7.491 -37.489 1.00 76.69 80 CYS A O 1
ATOM 678 N N . LEU A 1 81 ? 26.757 9.030 -35.870 1.00 76.56 81 LEU A N 1
ATOM 679 C CA . LEU A 1 81 ? 25.381 9.402 -36.188 1.00 76.56 81 LEU A CA 1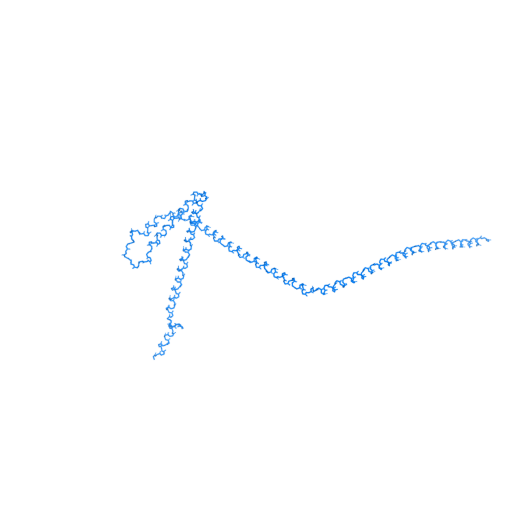
ATOM 680 C C . LEU A 1 81 ? 25.288 10.110 -37.547 1.00 76.56 81 LEU A C 1
ATOM 682 O O . LEU A 1 81 ? 24.435 9.757 -38.357 1.00 76.56 81 LEU A O 1
ATOM 686 N N . LEU A 1 82 ? 26.207 11.028 -37.844 1.00 76.50 82 LEU A N 1
ATOM 687 C CA . LEU A 1 82 ? 26.277 11.707 -39.140 1.00 76.50 82 LEU A CA 1
ATOM 688 C C . LEU A 1 82 ? 26.599 10.729 -40.278 1.00 76.50 82 LEU A C 1
ATOM 690 O O . LEU A 1 82 ? 25.925 10.739 -41.303 1.00 76.50 82 LEU A O 1
ATOM 694 N N . VAL A 1 83 ? 27.562 9.821 -40.087 1.00 78.19 83 VAL A N 1
ATOM 695 C CA . VAL A 1 83 ? 27.916 8.785 -41.077 1.00 78.19 83 VAL A CA 1
ATOM 696 C C . VAL A 1 83 ? 26.735 7.851 -41.358 1.00 78.19 83 VAL A C 1
ATOM 698 O O . VAL A 1 83 ? 26.462 7.520 -42.513 1.00 78.19 83 VAL A O 1
ATOM 701 N N . THR A 1 84 ? 25.996 7.445 -40.322 1.00 71.31 84 THR A N 1
ATOM 702 C CA . THR A 1 84 ? 24.816 6.579 -40.483 1.00 71.31 84 THR A CA 1
ATOM 703 C C . THR A 1 84 ? 23.630 7.311 -41.107 1.00 71.31 84 THR A C 1
ATOM 705 O O . THR A 1 84 ? 22.951 6.726 -41.949 1.00 71.31 84 THR A O 1
ATOM 708 N N . GLN A 1 85 ? 23.412 8.590 -40.783 1.00 74.19 85 GLN A N 1
ATOM 709 C CA . GLN A 1 85 ? 22.433 9.439 -41.466 1.00 74.19 85 GLN A CA 1
ATOM 710 C C . GLN A 1 85 ? 22.791 9.606 -42.943 1.00 74.19 85 GLN A C 1
ATOM 712 O O . GLN A 1 85 ? 21.968 9.293 -43.795 1.00 74.19 85 GLN A O 1
ATOM 717 N N . CYS A 1 86 ? 24.026 9.997 -43.266 1.00 69.75 86 CYS A N 1
ATOM 718 C CA . CYS A 1 86 ? 24.488 10.119 -44.648 1.00 69.75 86 CYS A CA 1
ATOM 719 C C . CYS A 1 86 ? 24.346 8.797 -45.416 1.00 69.75 86 CYS A C 1
ATOM 721 O O . CYS A 1 86 ? 23.889 8.800 -46.551 1.00 69.75 86 CYS A O 1
ATOM 723 N N . SER A 1 87 ? 24.669 7.660 -44.796 1.00 69.31 87 SER A N 1
ATOM 724 C CA . SER A 1 87 ? 24.489 6.328 -45.391 1.00 69.31 87 SER A CA 1
ATOM 725 C C . SER A 1 87 ? 23.014 5.973 -45.634 1.00 69.31 87 SER A C 1
ATOM 727 O O . SER A 1 87 ? 22.696 5.340 -46.639 1.00 69.31 87 SER A O 1
ATOM 729 N N . ARG A 1 88 ? 22.103 6.415 -44.755 1.00 69.44 88 ARG A N 1
ATOM 730 C CA . ARG A 1 88 ? 20.651 6.215 -44.888 1.00 69.44 88 ARG A CA 1
ATOM 731 C C . ARG A 1 88 ? 20.035 7.097 -45.972 1.00 69.44 88 ARG A C 1
ATOM 733 O O . ARG A 1 88 ? 19.192 6.624 -46.721 1.00 69.44 88 ARG A O 1
ATOM 740 N N . GLU A 1 89 ? 20.475 8.348 -46.079 1.00 66.31 89 GLU A N 1
ATOM 741 C CA . GLU A 1 89 ? 20.068 9.254 -47.163 1.00 66.31 89 GLU A CA 1
ATOM 742 C C . GLU A 1 89 ? 20.633 8.809 -48.527 1.00 66.31 89 GLU A C 1
ATOM 744 O O . GLU A 1 89 ? 20.067 9.118 -49.574 1.00 66.31 89 GLU A O 1
ATOM 749 N N . LEU A 1 90 ? 21.732 8.044 -48.521 1.00 63.97 90 LEU A N 1
ATOM 750 C CA . LEU A 1 90 ? 22.301 7.386 -49.701 1.00 63.97 90 LEU A CA 1
ATOM 751 C C . LEU A 1 90 ? 21.654 6.021 -50.018 1.00 63.97 90 LEU A C 1
ATOM 753 O O . LEU A 1 90 ? 21.955 5.464 -51.075 1.00 63.97 90 LEU A O 1
ATOM 757 N N . ASP A 1 91 ? 20.790 5.467 -49.152 1.00 58.78 91 ASP A N 1
ATOM 758 C CA . ASP A 1 91 ? 20.113 4.185 -49.400 1.00 58.78 91 ASP A CA 1
ATOM 759 C C . ASP A 1 91 ? 18.947 4.385 -50.398 1.00 58.78 91 ASP A C 1
ATOM 761 O O . ASP A 1 91 ? 17.992 5.119 -50.120 1.00 58.78 91 ASP A O 1
ATOM 765 N N . PRO A 1 92 ? 18.966 3.728 -51.574 1.00 54.16 92 PRO A N 1
ATOM 766 C CA . PRO A 1 92 ? 18.027 3.976 -52.665 1.00 54.16 92 PRO A CA 1
ATOM 767 C C . PRO A 1 92 ? 16.695 3.248 -52.435 1.00 54.16 92 PRO A C 1
ATOM 769 O O . PRO A 1 92 ? 16.338 2.327 -53.162 1.00 54.16 92 PRO A O 1
ATOM 772 N N . SER A 1 93 ? 15.927 3.648 -51.421 1.00 48.06 93 SER A N 1
ATOM 773 C CA . SER A 1 93 ? 14.543 3.163 -51.248 1.00 48.06 93 SER A CA 1
ATOM 774 C C . SER A 1 93 ? 13.494 4.068 -51.915 1.00 48.06 93 SER A C 1
ATOM 776 O O . SER A 1 93 ? 12.309 3.754 -51.880 1.00 48.06 93 SER A O 1
ATOM 778 N N . SER A 1 94 ? 13.904 5.173 -52.552 1.00 47.00 94 SER A N 1
ATOM 779 C CA . SER A 1 94 ? 13.002 6.139 -53.206 1.00 47.00 94 SER A CA 1
ATOM 780 C C . SER A 1 94 ? 13.176 6.272 -54.723 1.00 47.00 94 SER A C 1
ATOM 782 O O . SER A 1 94 ? 12.420 7.006 -55.355 1.00 47.00 94 SER A O 1
ATOM 784 N N . THR A 1 95 ? 14.115 5.559 -55.352 1.00 42.06 95 THR A N 1
ATOM 785 C CA . THR A 1 95 ? 14.272 5.589 -56.815 1.00 42.06 95 THR A CA 1
ATOM 786 C C . THR A 1 95 ? 14.369 4.187 -57.391 1.00 42.06 95 THR A C 1
ATOM 788 O O . THR A 1 95 ? 15.414 3.546 -57.438 1.00 42.06 95 THR A O 1
ATOM 791 N N . THR A 1 96 ? 13.224 3.720 -57.874 1.00 45.31 96 THR A N 1
ATOM 792 C CA . THR A 1 96 ? 13.055 2.557 -58.741 1.00 45.31 96 THR A CA 1
ATOM 793 C C . THR A 1 96 ? 13.763 2.790 -60.083 1.00 45.31 96 THR A C 1
ATOM 795 O O . THR A 1 96 ? 13.120 3.023 -61.097 1.00 45.31 96 THR A O 1
ATOM 798 N N . ALA A 1 97 ? 15.093 2.785 -60.109 1.00 42.22 97 ALA A N 1
ATOM 799 C CA . ALA A 1 97 ? 15.886 2.722 -61.333 1.00 42.22 97 ALA A CA 1
ATOM 800 C C . ALA A 1 97 ? 17.301 2.272 -60.970 1.00 42.22 97 ALA A C 1
ATOM 802 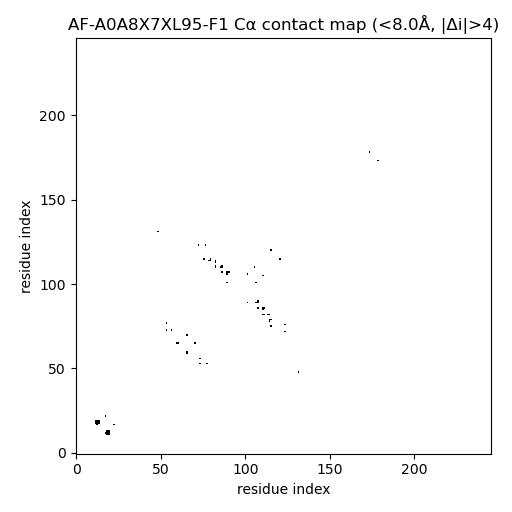O O . ALA A 1 97 ? 18.098 3.031 -60.431 1.00 42.22 97 ALA A O 1
ATOM 803 N N . ARG A 1 98 ? 17.605 1.012 -61.274 1.00 50.97 98 ARG A N 1
ATOM 804 C CA . ARG A 1 98 ? 18.856 0.316 -60.948 1.00 50.97 98 ARG A CA 1
ATOM 805 C C . ARG A 1 98 ? 20.064 0.801 -61.777 1.00 50.97 98 ARG A C 1
ATOM 807 O O . ARG A 1 98 ? 21.006 0.042 -61.944 1.00 50.97 98 ARG A O 1
ATOM 814 N N . ASP A 1 99 ? 20.013 2.021 -62.317 1.00 48.53 99 ASP A N 1
ATOM 815 C CA . ASP A 1 99 ? 20.940 2.488 -63.355 1.00 48.53 99 ASP A CA 1
ATOM 816 C C . ASP A 1 99 ? 21.152 4.017 -63.353 1.00 48.53 99 ASP A C 1
ATOM 818 O O . ASP A 1 99 ? 21.186 4.678 -64.392 1.00 48.53 99 ASP A O 1
ATOM 822 N N . LYS A 1 100 ? 21.261 4.627 -62.165 1.00 48.81 100 LYS A N 1
ATOM 823 C CA . LYS A 1 100 ? 21.746 6.010 -62.045 1.00 48.81 100 LYS A CA 1
ATOM 824 C C . LYS A 1 100 ? 22.761 6.118 -60.905 1.00 48.81 100 LYS A C 1
ATOM 826 O O . LYS A 1 100 ? 22.438 5.697 -59.795 1.00 48.81 100 LYS A O 1
ATOM 831 N N . PRO A 1 101 ? 23.968 6.667 -61.141 1.00 51.19 101 PRO A N 1
ATOM 832 C CA . PRO A 1 101 ? 24.912 6.920 -60.063 1.00 51.19 101 PRO A CA 1
ATOM 833 C C . PRO A 1 101 ? 24.306 7.949 -59.104 1.00 51.19 101 PRO A C 1
ATOM 835 O O . PRO A 1 101 ? 23.668 8.912 -59.539 1.00 51.19 101 PRO A O 1
ATOM 838 N N . SER A 1 102 ? 24.489 7.723 -57.803 1.00 53.44 102 SER A N 1
ATOM 839 C CA . SER A 1 102 ? 24.088 8.632 -56.727 1.00 53.44 102 SER A CA 1
ATOM 840 C C . SER A 1 102 ? 24.469 10.074 -57.081 1.00 53.44 102 SER A C 1
ATOM 842 O O . SER A 1 102 ? 25.543 10.295 -57.634 1.00 53.44 102 SER A O 1
ATOM 844 N N . LEU A 1 103 ? 23.613 11.049 -56.755 1.00 52.84 103 LEU A N 1
ATOM 845 C CA . LEU A 1 103 ? 23.622 12.453 -57.224 1.00 52.84 103 LEU A CA 1
ATOM 846 C C . LEU A 1 103 ? 24.962 13.228 -57.072 1.00 52.84 103 LEU A C 1
ATOM 848 O O . LEU A 1 103 ? 25.080 14.334 -57.589 1.00 52.84 103 LEU A O 1
ATOM 852 N N . LEU A 1 104 ? 25.967 12.651 -56.398 1.00 59.03 104 LEU A N 1
ATOM 853 C CA . LEU A 1 104 ? 27.314 13.192 -56.165 1.00 59.03 104 LEU A CA 1
ATOM 854 C C . LEU A 1 104 ? 28.469 12.193 -56.435 1.00 59.03 104 LEU A C 1
ATOM 856 O O . LEU A 1 104 ? 29.604 12.466 -56.060 1.00 59.03 104 LEU A O 1
ATOM 860 N N . GLY A 1 105 ? 28.222 11.017 -57.026 1.00 56.78 105 GLY A N 1
ATOM 861 C CA . GLY A 1 105 ? 29.263 9.998 -57.266 1.00 56.78 105 GLY A CA 1
ATOM 862 C C . GLY A 1 105 ? 29.830 9.335 -55.998 1.00 56.78 105 GLY A C 1
ATOM 863 O O . GLY A 1 105 ? 30.828 8.620 -56.062 1.00 56.78 105 GLY A O 1
ATOM 864 N N . LEU A 1 106 ? 29.203 9.561 -54.839 1.00 57.22 106 LEU A N 1
ATOM 865 C CA . LEU A 1 106 ? 29.594 8.969 -53.562 1.00 57.22 106 LEU A CA 1
ATOM 866 C C . LEU A 1 106 ? 28.906 7.609 -53.375 1.00 57.22 106 LEU A C 1
ATOM 868 O O . LEU A 1 106 ? 27.678 7.524 -53.323 1.00 57.22 106 LEU A O 1
ATOM 872 N N . SER A 1 107 ? 29.712 6.549 -53.275 1.00 60.44 107 SER A N 1
ATOM 873 C CA . SER A 1 107 ? 29.267 5.208 -52.879 1.00 60.44 107 SER A CA 1
ATOM 874 C C . SER A 1 107 ? 29.081 5.133 -51.359 1.00 60.44 107 SER A C 1
ATOM 876 O O . SER A 1 107 ? 29.809 5.788 -50.608 1.00 60.44 107 SER A O 1
ATOM 878 N N . LYS A 1 108 ? 28.155 4.279 -50.898 1.00 62.62 108 LYS A N 1
ATOM 879 C CA . LYS A 1 108 ? 27.957 3.920 -49.479 1.00 62.62 108 LYS A CA 1
ATOM 880 C C . LYS A 1 108 ? 29.278 3.513 -48.805 1.00 62.62 108 LYS A C 1
ATOM 882 O O . LYS A 1 108 ? 29.501 3.816 -47.638 1.00 62.62 108 LYS A O 1
ATOM 887 N N . GLU A 1 109 ? 30.185 2.906 -49.566 1.00 62.75 109 GLU A N 1
ATOM 888 C CA . GLU A 1 109 ? 31.511 2.456 -49.123 1.00 62.75 109 GLU A CA 1
ATOM 889 C C . GLU A 1 109 ? 32.452 3.615 -48.744 1.00 62.75 109 GLU A C 1
ATOM 891 O O . GLU A 1 109 ? 33.177 3.517 -47.756 1.00 62.75 109 GLU A O 1
ATOM 896 N N . ASN A 1 110 ? 32.371 4.752 -49.446 1.00 62.47 110 ASN A N 1
ATOM 897 C CA . ASN A 1 110 ? 33.209 5.937 -49.191 1.00 62.47 110 ASN A CA 1
ATOM 898 C C . ASN A 1 110 ? 32.798 6.680 -47.909 1.00 62.47 110 ASN A C 1
ATOM 900 O O . ASN A 1 110 ? 33.592 7.392 -47.299 1.00 62.47 110 ASN A O 1
ATOM 904 N N . VAL A 1 111 ? 31.536 6.537 -47.506 1.00 63.09 111 VAL A N 1
ATOM 905 C CA . VAL A 1 111 ? 31.006 7.131 -46.272 1.00 63.09 111 VAL A CA 1
ATOM 906 C C . VAL A 1 111 ? 31.298 6.221 -45.080 1.00 63.09 111 VAL A C 1
ATOM 908 O O . VAL A 1 111 ? 31.643 6.704 -44.005 1.00 63.09 111 VAL A O 1
ATOM 911 N N . LEU A 1 112 ? 31.264 4.900 -45.279 1.00 65.00 112 LEU A N 1
ATOM 912 C CA . LEU A 1 112 ? 31.638 3.924 -44.253 1.00 65.00 112 LEU A CA 1
ATOM 913 C C . LEU A 1 112 ? 33.135 3.956 -43.906 1.00 65.00 112 LEU A C 1
ATOM 915 O O . LEU A 1 112 ? 33.487 3.664 -42.766 1.00 65.00 112 LEU A O 1
ATOM 919 N N . SER A 1 113 ? 34.016 4.378 -44.821 1.00 63.47 113 SER A N 1
ATOM 920 C CA . SER A 1 113 ? 35.446 4.562 -44.519 1.00 63.47 113 SER A CA 1
ATOM 921 C C . SER A 1 113 ? 35.749 5.714 -43.551 1.00 63.47 113 SER A C 1
ATOM 923 O O . SER A 1 113 ? 36.867 5.807 -43.053 1.00 63.47 113 SER A O 1
ATOM 925 N N . LEU A 1 114 ? 34.772 6.585 -43.269 1.00 65.19 114 LEU A N 1
ATOM 926 C CA . LEU A 1 114 ? 34.884 7.657 -42.270 1.00 65.19 114 LEU A CA 1
ATOM 927 C C . LEU A 1 114 ? 34.516 7.187 -40.853 1.00 65.19 114 LEU A C 1
ATOM 929 O O . LEU A 1 114 ? 34.564 7.979 -39.911 1.00 65.19 114 LEU A O 1
ATOM 933 N N . LEU A 1 115 ? 34.138 5.914 -40.685 1.00 66.81 115 LEU A N 1
ATOM 934 C CA . LEU A 1 115 ? 33.789 5.365 -39.384 1.00 66.81 115 LEU A CA 1
ATOM 935 C C . LEU A 1 115 ? 35.036 5.296 -38.474 1.00 66.81 115 LEU A C 1
ATOM 937 O O . LEU A 1 115 ? 36.103 4.858 -38.915 1.00 66.81 115 LEU A O 1
ATOM 941 N N . PRO A 1 116 ? 34.924 5.688 -37.193 1.00 70.25 116 PRO A N 1
ATOM 942 C CA . PRO A 1 116 ? 35.998 5.526 -36.220 1.00 70.25 116 PRO A CA 1
ATOM 943 C C . PRO A 1 116 ? 36.471 4.062 -36.115 1.00 70.25 116 PRO A C 1
ATOM 945 O O . PRO A 1 116 ? 35.682 3.141 -36.328 1.00 70.25 116 PRO A O 1
ATOM 948 N N . PRO A 1 117 ? 37.738 3.813 -35.727 1.00 71.75 117 PRO A N 1
ATOM 949 C CA . PRO A 1 117 ? 38.292 2.462 -35.641 1.00 71.75 117 PRO A CA 1
ATOM 950 C C . PRO A 1 117 ? 37.474 1.559 -34.704 1.00 71.75 117 PRO A C 1
ATOM 952 O O . PRO A 1 117 ? 37.062 1.995 -33.626 1.00 71.75 117 PRO A O 1
ATOM 955 N N . GLU A 1 118 ? 37.312 0.282 -35.071 1.00 65.31 118 GLU A N 1
ATOM 956 C CA . GLU A 1 118 ? 36.405 -0.689 -34.423 1.00 65.31 118 GLU A CA 1
ATOM 957 C C . GLU A 1 118 ? 36.522 -0.743 -32.891 1.00 65.31 118 GLU A C 1
ATOM 959 O O . GLU A 1 118 ? 35.522 -0.842 -32.182 1.00 65.31 118 GLU A O 1
ATOM 964 N N . LYS A 1 119 ? 37.738 -0.603 -32.349 1.00 67.56 119 LYS A N 1
ATOM 965 C CA . LYS A 1 119 ? 37.980 -0.592 -30.896 1.00 67.56 119 LYS A CA 1
ATOM 966 C C . LYS A 1 119 ? 37.286 0.574 -30.180 1.00 67.56 119 LYS A C 1
ATOM 968 O O . LYS A 1 119 ? 36.775 0.389 -29.079 1.00 67.56 119 LYS A O 1
ATOM 973 N N . LYS A 1 120 ? 37.247 1.762 -30.794 1.00 67.75 120 LYS A N 1
ATOM 974 C CA . LYS A 1 120 ? 36.536 2.930 -30.247 1.00 67.75 120 LYS A CA 1
ATOM 975 C C . LYS A 1 120 ? 35.026 2.749 -30.359 1.00 67.75 120 LYS A C 1
ATOM 977 O O . LYS A 1 120 ? 34.307 3.117 -29.438 1.00 67.75 120 LYS A O 1
ATOM 982 N N . LEU A 1 121 ? 34.561 2.123 -31.439 1.00 67.81 121 LEU A N 1
ATOM 983 C CA . LEU A 1 121 ? 33.145 1.836 -31.657 1.00 67.81 121 LEU A CA 1
ATOM 984 C C . LEU A 1 121 ? 32.592 0.848 -30.616 1.00 67.81 121 LEU A C 1
ATOM 986 O O . LEU A 1 121 ? 31.535 1.089 -30.041 1.00 67.81 121 LEU A O 1
ATOM 990 N N . LEU A 1 122 ? 33.338 -0.217 -30.306 1.00 71.50 122 LEU A N 1
ATOM 991 C CA . LEU A 1 122 ? 32.977 -1.184 -29.261 1.00 71.50 122 LEU A CA 1
ATOM 992 C C . LEU A 1 122 ? 32.939 -0.547 -27.866 1.00 71.50 122 LEU A C 1
ATOM 994 O O . LEU A 1 122 ? 32.007 -0.791 -27.101 1.00 71.50 122 LEU A O 1
ATOM 998 N N . ALA A 1 123 ? 33.917 0.306 -27.547 1.00 70.88 123 ALA A N 1
ATOM 999 C CA . ALA A 1 123 ? 33.899 1.075 -26.306 1.00 70.88 123 ALA A CA 1
ATOM 1000 C C . ALA A 1 123 ? 32.662 1.986 -26.237 1.00 70.88 123 ALA A C 1
ATOM 1002 O O . ALA A 1 123 ? 31.988 2.032 -25.209 1.00 70.88 123 ALA A O 1
ATOM 1003 N N . CYS A 1 124 ? 32.306 2.632 -27.353 1.00 69.44 124 CYS A N 1
ATOM 1004 C CA . CYS A 1 124 ? 31.129 3.488 -27.408 1.00 69.44 124 CYS A CA 1
ATOM 1005 C C . CYS A 1 124 ? 29.817 2.710 -27.244 1.00 69.44 124 CYS A C 1
ATOM 1007 O O . CYS A 1 124 ? 28.918 3.165 -26.541 1.00 69.44 124 CYS A O 1
ATOM 1009 N N . LEU A 1 125 ? 29.716 1.522 -27.845 1.00 73.56 125 LEU A N 1
ATOM 1010 C CA . LEU A 1 125 ? 28.552 0.644 -27.714 1.00 73.56 125 LEU A CA 1
ATOM 1011 C C . LEU A 1 125 ? 28.348 0.171 -26.272 1.00 73.56 125 LEU A C 1
ATOM 1013 O O . LEU A 1 125 ? 27.215 0.164 -25.798 1.00 73.56 125 LEU A O 1
ATOM 1017 N N . ASN A 1 126 ? 29.423 -0.164 -25.557 1.00 72.56 126 ASN A N 1
ATOM 1018 C CA . ASN A 1 126 ? 29.340 -0.568 -24.151 1.00 72.56 126 ASN A CA 1
ATOM 1019 C C . ASN A 1 126 ? 28.873 0.586 -23.248 1.00 72.56 126 ASN A C 1
ATOM 1021 O O . ASN A 1 126 ? 28.023 0.395 -22.374 1.00 72.56 126 ASN A O 1
ATOM 1025 N N . ILE A 1 127 ? 29.389 1.796 -23.479 1.00 73.69 127 ILE A N 1
ATOM 1026 C CA . ILE A 1 127 ? 28.972 2.997 -22.742 1.00 73.69 127 ILE A CA 1
ATOM 1027 C C . ILE A 1 127 ? 27.504 3.313 -23.044 1.00 73.69 127 ILE A C 1
ATOM 1029 O O . ILE A 1 127 ? 26.713 3.509 -22.123 1.00 73.69 127 ILE A O 1
ATOM 1033 N N . LEU A 1 128 ? 27.105 3.267 -24.317 1.00 74.00 128 LEU A N 1
ATOM 1034 C CA . LEU A 1 128 ? 25.724 3.489 -24.736 1.00 74.00 128 LEU A CA 1
ATOM 1035 C C . LEU A 1 128 ? 24.773 2.439 -24.148 1.00 74.00 128 LEU A C 1
ATOM 1037 O O . LEU A 1 128 ? 23.698 2.782 -23.666 1.00 74.00 128 LEU A O 1
ATOM 1041 N N . GLN A 1 129 ? 25.167 1.166 -24.131 1.00 76.88 129 GLN A N 1
ATOM 1042 C CA . GLN A 1 129 ? 24.384 0.095 -23.517 1.00 76.88 129 GLN A CA 1
ATOM 1043 C C . GLN A 1 129 ? 24.176 0.346 -22.021 1.00 76.88 129 GLN A C 1
ATOM 1045 O O . GLN A 1 129 ? 23.067 0.168 -21.516 1.00 76.88 129 GLN A O 1
ATOM 1050 N N . THR A 1 130 ? 25.215 0.807 -21.327 1.00 76.38 130 THR A N 1
ATOM 1051 C CA . THR A 1 130 ? 25.141 1.148 -19.903 1.00 76.38 130 THR A CA 1
ATOM 1052 C C . THR A 1 130 ? 24.217 2.346 -19.674 1.00 76.38 130 THR A C 1
ATOM 1054 O O . THR A 1 130 ? 23.332 2.281 -18.824 1.00 76.38 130 THR A O 1
ATOM 1057 N N . LEU A 1 131 ? 24.339 3.402 -20.483 1.00 72.81 131 LEU A N 1
ATOM 1058 C CA . LEU A 1 131 ? 23.482 4.589 -20.408 1.00 72.81 131 LEU A CA 1
ATOM 1059 C C . LEU A 1 131 ? 22.013 4.274 -20.712 1.00 72.81 131 LEU A C 1
ATOM 1061 O O . LEU A 1 131 ? 21.131 4.717 -19.982 1.00 72.81 131 LEU A O 1
ATOM 1065 N N . ILE A 1 132 ? 21.734 3.451 -21.726 1.00 77.06 132 ILE A N 1
ATOM 1066 C CA . ILE A 1 132 ? 20.371 3.006 -22.050 1.00 77.06 132 ILE A CA 1
ATOM 1067 C C . ILE A 1 132 ? 19.779 2.205 -20.889 1.00 77.06 132 ILE A C 1
ATOM 1069 O O . ILE A 1 132 ? 18.607 2.380 -20.560 1.00 77.06 132 ILE A O 1
ATOM 1073 N N . LEU A 1 133 ? 20.560 1.323 -20.258 1.00 77.62 133 LEU A N 1
ATOM 1074 C CA . LEU A 1 133 ? 20.100 0.570 -19.091 1.00 77.62 133 LEU A CA 1
ATOM 1075 C C . LEU A 1 133 ? 19.769 1.499 -17.919 1.00 77.62 133 LEU A C 1
ATOM 1077 O O . LEU A 1 133 ? 18.714 1.337 -17.306 1.00 77.62 133 LEU A O 1
ATOM 1081 N N . VAL A 1 134 ? 20.620 2.492 -17.651 1.00 76.00 134 VAL A N 1
ATOM 1082 C CA . VAL A 1 134 ? 20.387 3.495 -16.604 1.00 76.00 134 VAL A CA 1
ATOM 1083 C C . VAL A 1 134 ? 19.134 4.316 -16.901 1.00 76.00 134 VAL A C 1
ATOM 1085 O O . VAL A 1 134 ? 18.271 4.424 -16.034 1.00 76.00 134 VAL A O 1
ATOM 1088 N N . HIS A 1 135 ? 18.977 4.821 -18.125 1.00 77.00 135 HIS A N 1
ATOM 1089 C CA . HIS A 1 135 ? 17.807 5.606 -18.514 1.00 77.00 135 HIS A CA 1
ATOM 1090 C C . HIS A 1 135 ? 16.515 4.780 -18.420 1.00 77.00 135 HIS A C 1
ATOM 1092 O O . HIS A 1 135 ? 15.521 5.230 -17.856 1.00 77.00 135 HIS A O 1
ATOM 1098 N N . ARG A 1 136 ? 16.532 3.519 -18.879 1.00 78.69 136 ARG A N 1
ATOM 1099 C CA . ARG A 1 136 ? 15.391 2.600 -18.719 1.00 78.69 136 ARG A CA 1
ATOM 1100 C C . ARG A 1 136 ? 15.034 2.381 -17.251 1.00 78.69 136 ARG A C 1
ATOM 1102 O O . ARG A 1 136 ? 13.853 2.373 -16.915 1.00 78.69 136 ARG A O 1
ATOM 1109 N N . LEU A 1 137 ? 16.038 2.210 -16.391 1.00 79.81 137 LEU A N 1
ATOM 1110 C CA . LEU A 1 137 ? 15.842 2.035 -14.954 1.00 79.81 137 LEU A CA 1
ATOM 1111 C C . LEU A 1 137 ? 15.288 3.309 -14.302 1.00 79.81 137 LEU A C 1
ATOM 1113 O O . LEU A 1 137 ? 14.425 3.216 -13.434 1.00 79.81 137 LEU A O 1
ATOM 1117 N N . GLN A 1 138 ? 15.718 4.490 -14.748 1.00 78.75 138 GLN A N 1
ATOM 1118 C CA . GLN A 1 138 ? 15.177 5.774 -14.300 1.00 7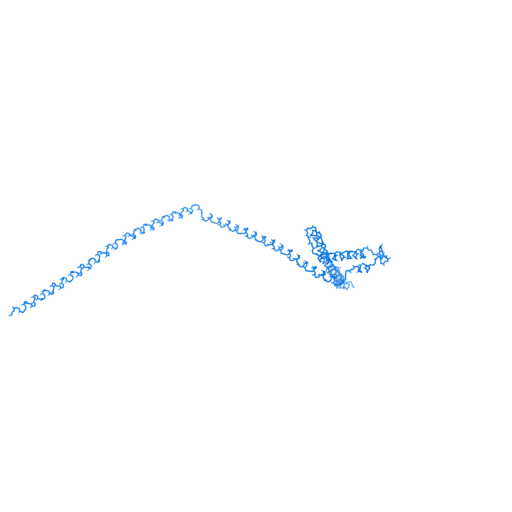8.75 138 GLN A CA 1
ATOM 1119 C C . GLN A 1 138 ? 13.710 5.947 -14.703 1.00 78.75 138 GLN A C 1
ATOM 1121 O O . GLN A 1 138 ? 12.876 6.175 -13.830 1.00 78.75 138 GLN A O 1
ATOM 1126 N N . THR A 1 139 ? 13.365 5.754 -15.981 1.00 79.88 139 THR A N 1
ATOM 1127 C CA . THR A 1 139 ? 11.970 5.828 -16.447 1.00 79.88 139 THR A CA 1
ATOM 1128 C C . THR A 1 139 ? 11.079 4.826 -15.707 1.00 79.88 139 THR A C 1
ATOM 1130 O O . THR A 1 139 ? 9.955 5.147 -15.319 1.00 79.88 139 THR A O 1
ATOM 1133 N N . GLN A 1 140 ? 11.581 3.610 -15.470 1.00 84.31 140 GLN A N 1
ATOM 1134 C CA . GLN A 1 140 ? 10.851 2.599 -14.709 1.00 84.31 140 GLN A CA 1
ATOM 1135 C C . GLN A 1 140 ? 10.652 3.019 -13.246 1.00 84.31 140 GLN A C 1
ATOM 1137 O O . GLN A 1 140 ? 9.530 2.955 -12.750 1.00 84.31 140 GLN A O 1
ATOM 1142 N N . ASN A 1 141 ? 11.693 3.528 -12.584 1.00 88.81 141 ASN A N 1
ATOM 1143 C CA . ASN A 1 141 ? 11.587 4.064 -11.227 1.00 88.81 141 ASN A CA 1
ATOM 1144 C C . ASN A 1 141 ? 10.586 5.223 -11.134 1.00 88.81 141 ASN A C 1
ATOM 1146 O O . ASN A 1 141 ? 9.848 5.322 -10.156 1.00 88.81 141 ASN A O 1
ATOM 1150 N N . GLU A 1 142 ? 10.529 6.106 -12.130 1.00 91.19 142 GLU A N 1
ATOM 1151 C CA . GLU A 1 142 ? 9.547 7.191 -12.162 1.00 91.19 142 GLU A CA 1
ATOM 1152 C C . GLU A 1 142 ? 8.114 6.669 -12.270 1.00 91.19 142 GLU A C 1
ATOM 1154 O O . GLU A 1 142 ? 7.231 7.138 -11.541 1.00 91.19 142 GLU A O 1
ATOM 1159 N N . LEU A 1 143 ? 7.886 5.679 -13.135 1.00 91.19 143 LEU A N 1
ATOM 1160 C CA . LEU A 1 143 ? 6.590 5.027 -13.288 1.00 91.19 143 LEU A CA 1
ATOM 1161 C C . LEU A 1 143 ? 6.171 4.316 -11.995 1.00 91.19 143 LEU A C 1
ATOM 1163 O O . LEU A 1 143 ? 5.045 4.501 -11.524 1.00 91.19 143 LEU A O 1
ATOM 1167 N N . ASP A 1 144 ? 7.086 3.570 -11.379 1.00 93.38 144 ASP A N 1
ATOM 1168 C CA . ASP A 1 144 ? 6.852 2.873 -10.113 1.00 93.38 144 ASP A CA 1
ATOM 1169 C C . ASP A 1 144 ? 6.594 3.861 -8.967 1.00 93.38 144 ASP A C 1
ATOM 1171 O O . ASP A 1 144 ? 5.675 3.664 -8.161 1.00 93.38 144 ASP A O 1
ATOM 1175 N N . ARG A 1 145 ? 7.309 4.992 -8.936 1.00 96.31 145 ARG A N 1
ATOM 1176 C CA . ARG A 1 145 ? 7.060 6.087 -7.988 1.00 96.31 145 ARG A CA 1
ATOM 1177 C C . ARG A 1 145 ? 5.646 6.642 -8.140 1.00 96.31 145 ARG A C 1
ATOM 1179 O O . ARG A 1 145 ? 4.941 6.792 -7.142 1.00 96.31 145 ARG A O 1
ATOM 1186 N N . LYS A 1 146 ? 5.200 6.925 -9.368 1.00 95.25 146 LYS A N 1
ATOM 1187 C CA . LYS A 1 146 ? 3.839 7.429 -9.630 1.00 95.25 146 LYS A CA 1
ATOM 1188 C C . LYS A 1 146 ? 2.766 6.408 -9.264 1.00 95.25 146 LYS A C 1
ATOM 1190 O O . LYS A 1 146 ? 1.756 6.776 -8.664 1.00 95.25 146 LYS A O 1
ATOM 1195 N N . LYS A 1 147 ? 2.996 5.128 -9.560 1.00 96.44 147 LYS A N 1
ATOM 1196 C CA . LYS A 1 147 ? 2.092 4.036 -9.179 1.00 96.44 147 LYS A CA 1
ATOM 1197 C C . LYS A 1 147 ? 1.964 3.914 -7.662 1.00 96.44 147 LYS A C 1
ATOM 1199 O O . LYS A 1 147 ? 0.855 3.758 -7.157 1.00 96.44 147 LYS A O 1
ATOM 1204 N N . THR A 1 148 ? 3.077 4.045 -6.944 1.00 96.69 148 THR A N 1
ATOM 1205 C CA . THR A 1 148 ? 3.099 4.026 -5.477 1.00 96.69 148 THR A CA 1
ATOM 1206 C C . THR A 1 148 ? 2.311 5.199 -4.902 1.00 96.69 148 THR A C 1
ATOM 1208 O O . THR A 1 148 ? 1.417 4.979 -4.092 1.00 96.69 148 THR A O 1
ATOM 1211 N N . GLN A 1 149 ? 2.545 6.421 -5.395 1.00 97.50 149 GLN A N 1
ATOM 1212 C CA . GLN A 1 149 ? 1.796 7.617 -4.981 1.00 97.50 149 GLN A CA 1
ATOM 1213 C C . GLN A 1 149 ? 0.286 7.477 -5.227 1.00 97.50 149 GLN A C 1
ATOM 1215 O O . GLN A 1 149 ? -0.527 7.843 -4.382 1.00 97.50 149 GLN A O 1
ATOM 1220 N N . TYR A 1 150 ? -0.105 6.917 -6.374 1.00 97.81 150 TYR A N 1
ATOM 1221 C CA . TYR A 1 150 ? -1.510 6.659 -6.682 1.00 97.81 150 TYR A CA 1
ATOM 1222 C C . TYR A 1 150 ? -2.145 5.664 -5.700 1.00 97.81 150 TYR A C 1
ATOM 1224 O O . TYR A 1 150 ? -3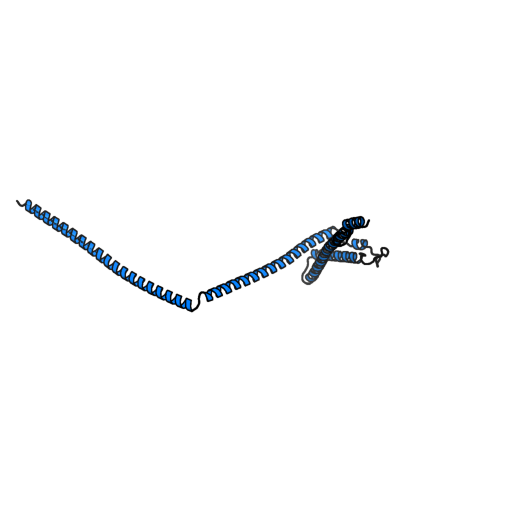.244 5.903 -5.196 1.00 97.81 150 TYR A O 1
ATOM 1232 N N . LEU A 1 151 ? -1.462 4.549 -5.423 1.00 97.94 151 LEU A N 1
ATOM 1233 C CA . LEU A 1 151 ? -1.952 3.540 -4.483 1.00 97.94 151 LEU A CA 1
ATOM 1234 C C . LEU A 1 151 ? -2.022 4.088 -3.057 1.00 97.94 151 LEU A C 1
ATOM 1236 O O . LEU A 1 151 ? -3.003 3.833 -2.364 1.00 97.94 151 LEU A O 1
ATOM 1240 N N . GLU A 1 152 ? -1.039 4.883 -2.645 1.00 98.00 152 GLU A N 1
ATOM 1241 C CA . GLU A 1 152 ? -1.039 5.561 -1.352 1.00 98.00 152 GLU A CA 1
ATOM 1242 C C . GLU A 1 152 ? -2.249 6.493 -1.214 1.00 98.00 152 GLU A C 1
ATOM 1244 O O . GLU A 1 152 ? -3.025 6.354 -0.268 1.00 98.00 152 GLU A O 1
ATOM 1249 N N . ALA A 1 153 ? -2.479 7.375 -2.192 1.00 97.88 153 ALA A N 1
ATOM 1250 C CA . ALA A 1 153 ? -3.640 8.262 -2.200 1.00 97.88 153 ALA A CA 1
ATOM 1251 C C . ALA A 1 153 ? -4.960 7.471 -2.172 1.00 97.88 153 ALA A C 1
ATOM 1253 O O . ALA A 1 153 ? -5.884 7.802 -1.426 1.00 97.88 153 ALA A O 1
ATOM 1254 N N . LYS A 1 154 ? -5.043 6.371 -2.930 1.00 98.00 154 LYS A N 1
ATOM 1255 C CA . LYS A 1 154 ? -6.208 5.477 -2.928 1.00 98.00 154 LYS A CA 1
ATOM 1256 C C . LYS A 1 154 ? -6.448 4.851 -1.549 1.00 98.00 154 LYS A C 1
ATOM 1258 O O . LYS A 1 154 ? -7.594 4.797 -1.100 1.00 98.00 154 LYS A O 1
ATOM 1263 N N . CYS A 1 155 ? -5.392 4.418 -0.862 1.00 97.31 155 CYS A N 1
ATOM 1264 C CA . CYS A 1 155 ? -5.470 3.897 0.503 1.00 97.31 155 CYS A CA 1
ATOM 1265 C C . CYS A 1 155 ? -5.915 4.974 1.500 1.00 97.31 155 CYS A C 1
ATOM 1267 O O . CYS A 1 155 ? -6.790 4.711 2.324 1.00 97.31 155 CYS A O 1
ATOM 1269 N N . GLN A 1 156 ? -5.378 6.192 1.402 1.00 98.25 156 GLN A N 1
ATOM 1270 C CA . GLN A 1 156 ? -5.778 7.312 2.259 1.00 98.25 156 GLN A CA 1
ATOM 1271 C C . GLN A 1 156 ? -7.273 7.628 2.109 1.00 98.25 156 GLN A C 1
ATOM 1273 O O . GLN A 1 156 ? -7.985 7.730 3.109 1.00 98.25 156 GLN A O 1
ATOM 1278 N N . ILE A 1 157 ? -7.780 7.689 0.873 1.00 98.31 157 ILE A N 1
ATOM 1279 C CA . ILE A 1 157 ? -9.212 7.886 0.598 1.00 98.31 157 ILE A CA 1
ATOM 1280 C C . ILE A 1 157 ? -10.047 6.753 1.209 1.00 98.31 157 ILE A C 1
ATOM 1282 O O . ILE A 1 157 ? -11.081 7.009 1.827 1.00 98.31 157 ILE A O 1
ATOM 1286 N N . MET A 1 158 ? -9.600 5.502 1.077 1.00 97.69 158 MET A N 1
ATOM 1287 C CA . MET A 1 158 ? -10.301 4.350 1.647 1.00 97.69 158 MET A CA 1
ATOM 1288 C C . MET A 1 158 ? -10.383 4.425 3.178 1.00 97.69 158 MET A C 1
ATOM 1290 O O . MET A 1 158 ? -11.452 4.210 3.744 1.00 97.69 158 MET A O 1
ATOM 1294 N N . ILE A 1 159 ? -9.286 4.791 3.850 1.00 97.69 159 ILE A N 1
ATOM 1295 C CA . ILE A 1 159 ? -9.251 4.978 5.309 1.00 97.69 159 ILE A CA 1
ATOM 1296 C C . ILE A 1 159 ? -10.232 6.073 5.736 1.00 97.69 159 ILE A C 1
ATOM 1298 O O . ILE A 1 159 ? -10.985 5.887 6.693 1.00 97.69 159 ILE A O 1
ATOM 1302 N N . LEU A 1 160 ? -10.251 7.202 5.024 1.00 98.00 160 LEU A N 1
ATOM 1303 C CA . LEU A 1 160 ? -11.187 8.292 5.306 1.00 98.00 160 LEU A CA 1
ATOM 1304 C C . LEU A 1 160 ? -12.640 7.843 5.133 1.00 98.00 160 LEU A C 1
ATOM 1306 O O . LEU A 1 160 ? -13.479 8.155 5.976 1.00 98.00 160 LEU A O 1
ATOM 1310 N N . LYS A 1 161 ? -12.929 7.048 4.099 1.00 98.25 161 LYS A N 1
ATOM 1311 C CA . LYS A 1 161 ? -14.266 6.501 3.860 1.00 98.25 161 LYS A CA 1
ATOM 1312 C C . LYS A 1 161 ? -14.710 5.555 4.976 1.00 98.25 161 LYS A C 1
ATOM 1314 O O . LYS A 1 161 ? -15.819 5.691 5.479 1.00 98.25 161 LYS A O 1
ATOM 1319 N N . ILE A 1 162 ? -13.832 4.652 5.416 1.00 98.06 162 ILE A N 1
ATOM 1320 C CA . ILE A 1 162 ? -14.110 3.751 6.545 1.00 98.06 162 ILE A CA 1
ATOM 1321 C C . ILE A 1 162 ? -14.389 4.558 7.819 1.00 98.06 162 ILE A C 1
ATOM 1323 O O . ILE A 1 162 ? -15.363 4.286 8.518 1.00 98.06 162 ILE A O 1
ATOM 1327 N N . ARG A 1 163 ? -13.573 5.579 8.111 1.00 98.06 163 ARG A N 1
ATOM 1328 C CA . ARG A 1 163 ? -13.777 6.452 9.278 1.00 98.06 163 ARG A CA 1
ATOM 1329 C C . ARG A 1 163 ? -15.103 7.208 9.209 1.00 98.06 163 ARG A C 1
ATOM 1331 O O . ARG A 1 163 ? -15.780 7.317 10.225 1.00 98.06 163 ARG A O 1
ATOM 1338 N N . MET A 1 164 ? -15.488 7.697 8.033 1.00 97.75 164 MET A N 1
ATOM 1339 C CA . MET A 1 164 ? -16.763 8.387 7.839 1.00 97.75 164 MET A CA 1
ATOM 1340 C C . MET A 1 164 ? -17.954 7.470 8.137 1.00 97.75 164 MET A C 1
ATOM 1342 O O . MET A 1 164 ? -18.843 7.855 8.894 1.00 97.75 164 MET A O 1
ATOM 1346 N N . GLU A 1 165 ? -17.947 6.245 7.607 1.00 97.19 165 GLU A N 1
ATOM 1347 C CA . GLU A 1 165 ? -19.004 5.265 7.890 1.00 97.19 165 GLU A CA 1
ATOM 1348 C C . GLU A 1 165 ? -19.007 4.835 9.364 1.00 97.19 165 GLU A C 1
ATOM 1350 O O . GLU A 1 165 ? -20.070 4.685 9.959 1.00 97.19 165 GLU A O 1
ATOM 1355 N N . MET A 1 166 ? -17.838 4.711 10.000 1.00 96.94 166 MET A N 1
ATOM 1356 C CA . MET A 1 166 ? -17.744 4.430 11.437 1.00 96.94 166 MET A CA 1
ATOM 1357 C C . MET A 1 166 ? -18.410 5.527 12.276 1.00 96.94 166 MET A C 1
ATOM 1359 O O . MET A 1 166 ? -19.204 5.220 13.164 1.00 96.94 166 MET A O 1
ATOM 1363 N N . VAL A 1 167 ? -18.117 6.799 11.989 1.00 96.50 167 VAL A N 1
ATOM 1364 C CA . VAL A 1 167 ? -18.742 7.932 12.689 1.00 96.50 167 VAL A CA 1
ATOM 1365 C C . VAL A 1 167 ? -20.249 7.947 12.443 1.00 96.50 167 VAL A C 1
ATOM 1367 O O . VAL A 1 167 ? -21.018 8.151 13.379 1.00 96.50 167 VAL A O 1
ATOM 1370 N N . LYS A 1 168 ? -20.687 7.665 11.214 1.00 95.81 168 LYS A N 1
ATOM 1371 C CA . LYS A 1 168 ? -22.109 7.570 10.874 1.00 95.81 168 LYS A CA 1
ATOM 1372 C C . LYS A 1 168 ? -22.820 6.489 11.693 1.00 95.81 168 LYS A C 1
ATOM 1374 O O . LYS A 1 168 ? -23.821 6.780 12.339 1.00 95.81 168 LYS A O 1
ATOM 1379 N N . LEU A 1 169 ? -22.246 5.287 11.772 1.00 95.50 169 LEU A N 1
ATOM 1380 C CA . LEU A 1 169 ? -22.766 4.210 12.621 1.00 95.50 169 LEU A CA 1
ATOM 1381 C C . LEU A 1 169 ? -22.805 4.610 14.100 1.00 95.50 169 LEU A C 1
ATOM 1383 O O . LEU A 1 169 ? -23.767 4.295 14.796 1.00 95.50 169 LEU A O 1
ATOM 1387 N N . GLN A 1 170 ? -21.790 5.320 14.599 1.00 93.31 170 GLN A N 1
ATOM 1388 C CA . GLN A 1 170 ? -21.797 5.817 15.976 1.00 93.31 170 GLN A CA 1
ATOM 1389 C C . GLN A 1 170 ? -22.928 6.819 16.217 1.00 93.31 170 GLN A C 1
ATOM 1391 O O . GLN A 1 170 ? -23.585 6.734 17.254 1.00 93.31 170 GLN A O 1
ATOM 1396 N N . MET A 1 171 ? -23.187 7.728 15.276 1.00 91.94 171 MET A N 1
ATOM 1397 C CA . MET A 1 171 ? -24.311 8.664 15.365 1.00 91.94 171 MET A CA 1
ATOM 1398 C C . MET A 1 171 ? -25.662 7.934 15.356 1.00 91.94 171 MET A C 1
ATOM 1400 O O . MET A 1 171 ? -26.549 8.285 16.137 1.00 91.94 171 MET A O 1
ATOM 1404 N N . ASP A 1 172 ? -25.795 6.886 14.541 1.00 92.31 172 ASP A N 1
ATOM 1405 C CA . ASP A 1 172 ? -27.014 6.074 14.459 1.00 92.31 172 ASP A CA 1
ATOM 1406 C C . ASP A 1 172 ? -27.247 5.242 15.739 1.00 92.31 172 ASP A C 1
ATOM 1408 O O . ASP A 1 172 ? -28.371 5.129 16.245 1.00 92.31 172 ASP A O 1
ATOM 1412 N N . ILE A 1 173 ? -26.184 4.668 16.314 1.00 90.88 173 ILE A N 1
ATOM 1413 C CA . ILE A 1 173 ? -26.264 3.838 17.526 1.00 90.88 173 ILE A CA 1
ATOM 1414 C C . ILE A 1 173 ? -26.459 4.705 18.775 1.00 90.88 173 ILE A C 1
ATOM 1416 O O . ILE A 1 173 ? -27.327 4.395 19.597 1.00 90.88 173 ILE A O 1
ATOM 1420 N N . TYR A 1 174 ? -25.700 5.794 18.914 1.00 89.31 174 TYR A N 1
ATOM 1421 C CA . TYR A 1 174 ? -25.691 6.677 20.082 1.00 89.31 174 TYR A CA 1
ATOM 1422 C C . TYR A 1 174 ? -26.491 7.953 19.836 1.00 89.31 174 TYR A C 1
ATOM 1424 O O . TYR A 1 174 ? -25.982 9.072 19.881 1.00 89.31 174 TYR A O 1
ATOM 1432 N N . THR A 1 175 ? -27.794 7.787 19.632 1.00 91.75 175 THR A N 1
ATOM 1433 C CA . THR A 1 175 ? -28.699 8.939 19.574 1.00 91.75 175 THR A CA 1
ATOM 1434 C C . THR A 1 175 ? -28.740 9.685 20.918 1.00 91.75 175 THR A C 1
ATOM 1436 O O . THR A 1 175 ? -28.598 9.059 21.977 1.00 91.75 175 THR A O 1
ATOM 1439 N N . PRO A 1 176 ? -29.025 11.003 20.927 1.00 90.50 176 PRO A N 1
ATOM 1440 C CA . PRO A 1 176 ? -29.103 11.794 22.160 1.00 90.50 176 PRO A CA 1
ATOM 1441 C C . PRO A 1 176 ? -30.054 11.201 23.206 1.00 90.50 176 PRO A C 1
ATOM 1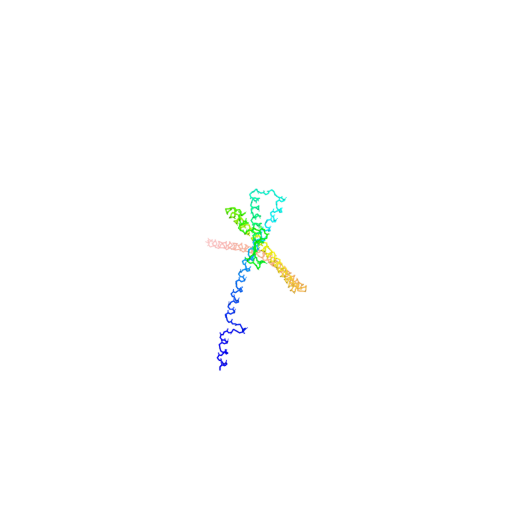443 O O . PRO A 1 176 ? -29.765 11.222 24.400 1.00 90.50 176 PRO A O 1
ATOM 1446 N N . LYS A 1 177 ? -31.162 10.599 22.751 1.00 91.38 177 LYS A N 1
ATOM 1447 C CA . LYS A 1 177 ? -32.128 9.901 23.610 1.00 91.38 177 LYS A CA 1
ATOM 1448 C C . LYS A 1 177 ? -31.503 8.681 24.297 1.00 91.38 177 LYS A C 1
ATOM 1450 O O . LYS A 1 177 ? -31.622 8.547 25.511 1.00 91.38 177 LYS A O 1
ATOM 1455 N N . LYS A 1 178 ? -30.800 7.819 23.552 1.00 91.50 178 LYS A N 1
ATOM 1456 C CA . LYS A 1 178 ? -30.109 6.643 24.115 1.00 91.50 178 LYS A CA 1
ATOM 1457 C C . LYS A 1 178 ? -28.995 7.047 25.082 1.00 91.50 178 LYS A C 1
ATOM 1459 O O . LYS A 1 178 ? -28.868 6.447 26.145 1.00 91.50 178 LYS A O 1
ATOM 1464 N N . ILE A 1 179 ? -28.238 8.099 24.759 1.00 93.50 179 ILE A N 1
ATOM 1465 C CA . ILE A 1 179 ? -27.200 8.645 25.648 1.00 93.50 179 ILE A CA 1
ATOM 1466 C C . ILE A 1 179 ? -27.814 9.153 26.958 1.00 93.50 179 ILE A C 1
ATOM 1468 O O . ILE A 1 179 ? -27.267 8.880 28.026 1.00 93.50 179 ILE A O 1
ATOM 1472 N N . ALA A 1 180 ? -28.949 9.857 26.899 1.00 93.69 180 ALA A N 1
ATOM 1473 C CA . ALA A 1 180 ? -29.646 10.328 28.094 1.00 93.69 180 ALA A CA 1
ATOM 1474 C C . ALA A 1 180 ? -30.075 9.160 28.995 1.00 93.69 180 ALA A C 1
ATOM 1476 O O . ALA A 1 180 ? -29.803 9.190 30.191 1.00 93.69 180 ALA A O 1
ATOM 1477 N N . VAL A 1 181 ? -30.641 8.095 28.415 1.00 95.38 181 VAL A N 1
ATOM 1478 C CA . VAL A 1 181 ? -31.007 6.876 29.159 1.00 95.38 181 VAL A CA 1
ATOM 1479 C C . VAL A 1 181 ? -29.777 6.215 29.788 1.00 95.38 181 VAL A C 1
ATOM 1481 O O . VAL A 1 181 ? -29.791 5.923 30.981 1.00 95.38 181 VAL A O 1
ATOM 1484 N N . HIS A 1 182 ? -28.687 6.033 29.034 1.00 94.88 182 HIS A N 1
ATOM 1485 C CA . HIS A 1 182 ? -27.440 5.469 29.570 1.00 94.88 182 HIS A CA 1
ATOM 1486 C C . HIS A 1 182 ? -26.867 6.310 30.718 1.00 94.88 182 HIS A C 1
ATOM 1488 O O . HIS A 1 182 ? -26.340 5.754 31.680 1.00 94.88 182 HIS A O 1
ATOM 1494 N N . ARG A 1 183 ? -26.973 7.643 30.638 1.00 95.94 183 ARG A N 1
ATOM 1495 C CA . ARG A 1 183 ? -26.545 8.546 31.713 1.00 95.94 183 ARG A CA 1
ATOM 1496 C C . ARG A 1 183 ? -27.403 8.354 32.962 1.00 95.94 183 ARG A C 1
ATOM 1498 O O . ARG A 1 183 ? -26.845 8.252 34.047 1.00 95.94 183 ARG A O 1
ATOM 1505 N N . THR A 1 184 ? -28.722 8.244 32.817 1.00 97.06 184 THR A N 1
ATOM 1506 C CA . THR A 1 184 ? -29.610 7.965 33.952 1.00 97.06 184 THR A CA 1
ATOM 1507 C C . THR A 1 184 ? -29.272 6.626 34.604 1.00 97.06 184 THR A C 1
ATOM 1509 O O . THR A 1 184 ? -29.074 6.590 35.813 1.00 97.06 184 THR A O 1
ATOM 1512 N N . ILE A 1 185 ? -29.112 5.557 33.812 1.00 96.88 185 ILE A N 1
ATOM 1513 C CA . ILE A 1 185 ? -28.743 4.224 34.319 1.00 96.88 185 ILE A CA 1
ATOM 1514 C C . ILE A 1 185 ? -27.415 4.280 35.086 1.00 96.88 185 ILE A C 1
ATOM 1516 O O . ILE A 1 185 ? -27.328 3.780 36.208 1.00 96.88 185 ILE A O 1
ATOM 1520 N N . ARG A 1 186 ? -26.391 4.932 34.519 1.00 97.50 186 ARG A N 1
ATOM 1521 C CA . ARG A 1 186 ? -25.094 5.102 35.186 1.00 97.50 186 ARG A CA 1
ATOM 1522 C C . ARG A 1 186 ? -25.246 5.797 36.535 1.00 97.50 186 ARG A C 1
ATOM 1524 O O . ARG A 1 186 ? -24.780 5.264 37.532 1.00 97.50 186 ARG A O 1
ATOM 1531 N N . ASN A 1 187 ? -25.937 6.933 36.567 1.00 97.44 187 ASN A N 1
ATOM 1532 C CA . ASN A 1 187 ? -26.103 7.718 37.787 1.00 97.44 187 ASN A CA 1
ATOM 1533 C C . ASN A 1 187 ? -26.861 6.933 38.871 1.00 97.44 187 ASN A C 1
ATOM 1535 O O . ASN A 1 187 ? -26.520 7.024 40.049 1.00 97.44 187 ASN A O 1
ATOM 1539 N N . THR A 1 188 ? -27.872 6.142 38.488 1.00 97.88 188 THR A N 1
ATOM 1540 C CA . THR A 1 188 ? -28.604 5.285 39.434 1.00 97.88 188 THR A CA 1
ATOM 1541 C C . THR A 1 188 ? -27.728 4.172 40.001 1.00 97.88 188 THR A C 1
ATOM 1543 O O . THR A 1 188 ? -27.753 3.941 41.206 1.00 97.88 188 THR A O 1
ATOM 1546 N N . LEU A 1 189 ? -26.915 3.523 39.161 1.00 97.88 189 LEU A N 1
ATOM 1547 C CA . LEU A 1 189 ? -26.003 2.464 39.596 1.00 97.88 189 LEU A CA 1
ATOM 1548 C C . LEU A 1 189 ? -24.883 3.009 40.483 1.00 97.88 189 LEU A C 1
ATOM 1550 O O . LEU A 1 189 ? -24.573 2.404 41.502 1.00 97.88 189 LEU A O 1
ATOM 1554 N N . GLU A 1 190 ? -24.305 4.160 40.134 1.00 97.88 190 GLU A N 1
ATOM 1555 C CA . GLU A 1 190 ? -23.294 4.828 40.962 1.00 97.88 190 GLU A CA 1
ATOM 1556 C C . GLU A 1 190 ? -23.863 5.215 42.328 1.00 97.88 190 GLU A C 1
ATOM 1558 O O . GLU A 1 190 ? -23.215 4.998 43.349 1.00 97.88 190 GLU A O 1
ATOM 1563 N N . SER A 1 191 ? -25.097 5.721 42.365 1.00 97.06 191 SER A N 1
ATOM 1564 C CA . SER A 1 191 ? -25.759 6.084 43.621 1.00 97.06 191 SER A CA 1
ATOM 1565 C C . SER A 1 191 ? -26.041 4.853 44.492 1.00 97.06 191 SER A C 1
ATOM 1567 O O . SER A 1 191 ? -25.762 4.878 45.690 1.00 97.06 191 SER A O 1
ATOM 1569 N N . ALA A 1 192 ? -26.526 3.756 43.898 1.00 97.69 192 ALA A N 1
ATOM 1570 C CA . ALA A 1 192 ? -26.745 2.492 44.604 1.00 97.69 192 ALA A CA 1
ATOM 1571 C C . ALA A 1 192 ? -25.432 1.898 45.141 1.00 97.69 192 ALA A C 1
ATOM 1573 O O . ALA A 1 192 ? -25.365 1.501 46.301 1.00 97.69 192 ALA A O 1
ATOM 1574 N N . LEU A 1 193 ? -24.368 1.911 44.330 1.00 97.69 193 LEU A N 1
ATOM 1575 C CA . LEU A 1 193 ? -23.039 1.446 44.728 1.00 97.69 193 LEU A CA 1
ATOM 1576 C C . LEU A 1 193 ? -22.490 2.250 45.913 1.00 97.69 193 LEU A C 1
ATOM 1578 O O . LEU A 1 193 ? -21.901 1.675 46.825 1.00 97.69 193 LEU A O 1
ATOM 1582 N N . MET A 1 194 ? -22.655 3.575 45.902 1.00 97.06 194 MET A N 1
ATOM 1583 C CA . MET A 1 194 ? -22.201 4.424 47.005 1.00 97.06 194 MET A CA 1
ATOM 1584 C C . MET A 1 194 ? -22.996 4.163 48.288 1.00 97.06 194 MET A C 1
ATOM 1586 O O . MET A 1 194 ? -22.398 4.141 49.361 1.00 97.06 194 MET A O 1
ATOM 1590 N N . SER A 1 195 ? -24.307 3.914 48.189 1.00 96.38 195 SER A N 1
ATOM 1591 C CA . SER A 1 195 ? -25.133 3.529 49.342 1.00 96.38 195 SER A CA 1
ATOM 1592 C C . SER A 1 195 ? -24.662 2.209 49.955 1.00 96.38 195 SER A C 1
ATOM 1594 O O . SER A 1 195 ? -24.384 2.160 51.149 1.00 96.38 195 SER A O 1
ATOM 1596 N N . GLU A 1 196 ? -24.488 1.174 49.130 1.00 96.88 196 GLU A N 1
ATOM 1597 C CA . GLU A 1 196 ? -23.976 -0.138 49.553 1.00 96.88 196 GLU A CA 1
ATOM 1598 C C . GLU A 1 196 ? -22.598 -0.034 50.212 1.00 96.88 196 GLU A C 1
ATOM 1600 O O . GLU A 1 196 ? -22.367 -0.602 51.275 1.00 96.88 196 GLU A O 1
ATOM 1605 N N . LYS A 1 197 ? -21.681 0.756 49.639 1.00 97.06 197 LYS A N 1
ATOM 1606 C CA . LYS A 1 197 ? -20.363 0.986 50.247 1.00 97.06 197 LYS A CA 1
ATOM 1607 C C . LYS A 1 197 ? -20.462 1.641 51.622 1.00 97.06 197 LYS A C 1
ATOM 1609 O O . LYS A 1 197 ? -19.782 1.204 52.544 1.00 97.06 197 LYS A O 1
ATOM 1614 N N . MET A 1 198 ? -21.314 2.655 51.782 1.00 96.44 198 MET A N 1
ATOM 1615 C CA . MET A 1 198 ? -21.504 3.296 53.087 1.00 96.44 198 MET A CA 1
ATOM 1616 C C . MET A 1 198 ? -22.128 2.347 54.115 1.00 96.44 198 MET A C 1
ATOM 1618 O O . MET A 1 198 ? -21.750 2.381 55.290 1.00 96.44 198 MET A O 1
ATOM 1622 N N . GLU A 1 199 ? -23.071 1.501 53.698 1.00 96.88 199 GLU A N 1
ATOM 1623 C CA . GLU A 1 199 ? -23.650 0.471 54.562 1.00 96.88 199 GLU A CA 1
ATOM 1624 C C . GLU A 1 199 ? -22.610 -0.574 54.961 1.00 96.88 199 GLU A C 1
ATOM 1626 O O . GLU A 1 199 ? -22.496 -0.894 56.145 1.00 96.88 199 GLU A O 1
ATOM 1631 N N . HIS A 1 200 ? -21.796 -1.033 54.012 1.00 96.62 200 HIS A N 1
ATOM 1632 C CA . HIS A 1 200 ? -20.702 -1.960 54.263 1.00 96.62 200 HIS A CA 1
ATOM 1633 C C . HIS A 1 200 ? -19.701 -1.396 55.277 1.00 96.62 200 HIS A C 1
ATOM 1635 O O . HIS A 1 200 ? -19.475 -2.017 56.311 1.00 96.62 200 HIS A O 1
ATOM 1641 N N . GLU A 1 201 ? -19.196 -0.178 55.064 1.00 96.62 201 GLU A N 1
ATOM 1642 C CA . GLU A 1 201 ? -18.286 0.484 56.008 1.00 96.62 201 GLU A CA 1
ATOM 1643 C C . GLU A 1 201 ? -18.923 0.672 57.397 1.00 96.62 201 GLU A C 1
ATOM 1645 O O . GLU A 1 201 ? -18.248 0.617 58.426 1.00 96.62 201 GLU A O 1
ATOM 1650 N N . SER A 1 202 ? -20.234 0.923 57.452 1.00 96.50 202 SER A N 1
ATOM 1651 C CA . SER A 1 202 ? -20.980 1.036 58.710 1.00 96.50 202 SER A CA 1
ATOM 1652 C C . SER A 1 202 ? -21.072 -0.303 59.443 1.00 96.50 202 SER A C 1
ATOM 1654 O O . SER A 1 202 ? -20.887 -0.357 60.662 1.00 96.50 202 SER A O 1
ATOM 1656 N N . LEU A 1 203 ? -21.335 -1.390 58.716 1.00 95.88 203 LEU A N 1
ATOM 1657 C CA . LEU A 1 203 ? -21.385 -2.743 59.263 1.00 95.88 203 LEU A CA 1
ATOM 1658 C C . LEU A 1 203 ? -20.005 -3.228 59.704 1.00 95.88 203 LEU A C 1
ATOM 1660 O O . LEU A 1 203 ? -19.904 -3.774 60.797 1.00 95.88 203 LEU A O 1
ATOM 1664 N N . GLU A 1 204 ? -18.951 -2.966 58.932 1.00 96.81 204 GLU A N 1
ATOM 1665 C CA . GLU A 1 204 ? -17.571 -3.266 59.327 1.00 96.81 204 GLU A CA 1
ATOM 1666 C C . GLU A 1 204 ? -17.195 -2.549 60.626 1.00 96.81 204 GLU A C 1
ATOM 1668 O O . GLU A 1 204 ? -16.678 -3.171 61.553 1.00 96.81 204 GLU A O 1
ATOM 1673 N N . ARG A 1 205 ? -17.537 -1.258 60.752 1.00 95.50 205 ARG A N 1
ATOM 1674 C CA . ARG A 1 205 ? -17.331 -0.504 61.999 1.00 95.50 205 ARG A CA 1
ATOM 1675 C C . ARG A 1 205 ? -18.066 -1.133 63.186 1.00 95.50 205 ARG A C 1
ATOM 1677 O O . ARG A 1 205 ? -17.493 -1.243 64.269 1.00 95.50 205 ARG A O 1
ATOM 1684 N N . LYS A 1 206 ? -19.318 -1.570 63.002 1.00 95.19 206 LYS A N 1
ATOM 1685 C CA . LYS A 1 206 ? -20.082 -2.269 64.054 1.00 95.19 206 LYS A CA 1
ATOM 1686 C C . LYS A 1 206 ? -19.457 -3.617 64.407 1.00 95.19 206 LYS A C 1
ATOM 1688 O O . LYS A 1 206 ? -19.328 -3.927 65.588 1.00 95.19 206 LYS A O 1
ATOM 1693 N N . LEU A 1 207 ? -19.045 -4.394 63.411 1.00 94.81 207 LEU A N 1
ATOM 1694 C CA . LEU A 1 207 ? -18.419 -5.699 63.604 1.00 94.81 207 LEU A CA 1
ATOM 1695 C C . LEU A 1 207 ? -17.117 -5.559 64.398 1.00 94.81 207 LEU A C 1
ATOM 1697 O O . LEU A 1 207 ? -16.959 -6.230 65.413 1.00 94.81 207 LEU A O 1
ATOM 1701 N N . SER A 1 208 ? -16.265 -4.601 64.031 1.00 94.38 208 SER A N 1
ATOM 1702 C CA . SER A 1 208 ? -15.039 -4.294 64.775 1.00 94.38 208 SER A CA 1
ATOM 1703 C C . SER A 1 208 ? -15.324 -3.930 66.239 1.00 94.38 208 SER A C 1
ATOM 1705 O O . SER A 1 208 ? -14.629 -4.394 67.140 1.00 94.38 208 SER A O 1
ATOM 1707 N N . SER A 1 209 ? -16.393 -3.169 66.512 1.00 93.06 209 SER A N 1
ATOM 1708 C CA . SER A 1 209 ? -16.780 -2.860 67.896 1.00 93.06 209 SER A CA 1
ATOM 1709 C C . SER A 1 209 ? -17.209 -4.099 68.695 1.00 93.06 209 SER A C 1
ATOM 1711 O O . SER A 1 209 ? -16.885 -4.209 69.878 1.00 93.06 209 SER A O 1
ATOM 1713 N N . PHE A 1 210 ? -17.893 -5.056 68.057 1.00 92.69 210 PHE A N 1
ATOM 1714 C CA . PHE A 1 210 ? -18.278 -6.313 68.700 1.00 92.69 210 PHE A CA 1
ATOM 1715 C C . PHE A 1 210 ? -17.087 -7.248 68.916 1.00 92.69 210 PHE A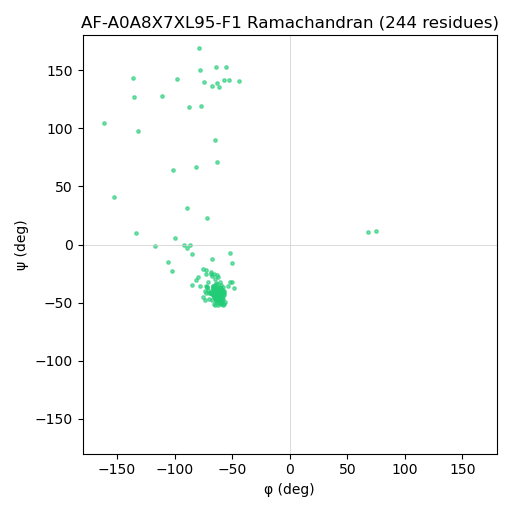 C 1
ATOM 1717 O O . PHE A 1 210 ? -17.037 -7.922 69.942 1.00 92.69 210 PHE A O 1
ATOM 1724 N N . GLU A 1 211 ? -16.120 -7.273 67.998 1.00 93.12 211 GLU A N 1
ATOM 1725 C CA . GLU A 1 211 ? -14.879 -8.036 68.164 1.00 93.12 211 GLU A CA 1
ATOM 1726 C C . GLU A 1 211 ? -14.073 -7.557 69.373 1.00 93.12 211 GLU A C 1
ATOM 1728 O O . GLU A 1 211 ? -13.628 -8.385 70.166 1.00 93.12 211 GLU A O 1
ATOM 1733 N N . ILE A 1 212 ? -13.935 -6.237 69.551 1.00 91.56 212 ILE A N 1
ATOM 1734 C CA . ILE A 1 212 ? -13.262 -5.651 70.721 1.00 91.56 212 ILE A CA 1
ATOM 1735 C C . ILE A 1 212 ? -13.970 -6.087 72.007 1.00 91.56 212 ILE A C 1
ATOM 1737 O O . ILE A 1 212 ? -13.342 -6.639 72.908 1.00 91.56 212 ILE A O 1
ATOM 1741 N N . LEU A 1 213 ? -15.295 -5.925 72.063 1.00 92.44 213 LEU A N 1
ATOM 1742 C CA . LEU A 1 213 ? -16.078 -6.322 73.232 1.00 92.44 213 LEU A CA 1
ATOM 1743 C C . LEU A 1 213 ? -15.955 -7.831 73.526 1.00 92.44 213 LEU A C 1
ATOM 1745 O O . LEU A 1 213 ? -15.889 -8.235 74.684 1.00 92.44 213 LEU A O 1
ATOM 1749 N N . GLY A 1 214 ? -15.900 -8.673 72.491 1.00 91.19 214 GLY A N 1
ATOM 1750 C CA . GLY A 1 214 ? -15.697 -10.115 72.632 1.00 91.19 214 GLY A CA 1
ATOM 1751 C C . GLY A 1 214 ? -14.351 -10.478 73.267 1.00 91.19 214 GLY A C 1
ATOM 1752 O O . GLY A 1 214 ? -14.296 -11.387 74.096 1.00 91.19 214 GLY A O 1
ATOM 1753 N N . GLN A 1 215 ? -13.280 -9.752 72.933 1.00 90.31 215 GLN A N 1
ATOM 1754 C CA . GLN A 1 215 ? -11.963 -9.949 73.551 1.00 90.31 215 GLN A CA 1
ATOM 1755 C C . GLN A 1 215 ? -11.980 -9.601 75.046 1.00 90.31 215 GLN A C 1
ATOM 1757 O O . GLN A 1 215 ? -11.431 -10.356 75.852 1.00 90.31 215 GLN A O 1
ATOM 1762 N N . ASP A 1 216 ? -12.665 -8.520 75.423 1.00 91.00 216 ASP A N 1
ATOM 1763 C CA . ASP A 1 216 ? -12.823 -8.120 76.826 1.00 91.00 216 ASP A CA 1
ATOM 1764 C C . ASP A 1 216 ? -13.633 -9.155 77.626 1.00 91.00 216 ASP A C 1
ATOM 1766 O O . ASP A 1 216 ? -13.260 -9.520 78.745 1.00 91.00 216 ASP A O 1
ATOM 1770 N N . PHE A 1 217 ? -14.712 -9.693 77.043 1.00 90.81 217 PHE A N 1
ATOM 1771 C CA . PHE A 1 217 ? -15.483 -10.777 77.662 1.00 90.81 217 PHE A CA 1
ATOM 1772 C C . PHE A 1 217 ? -14.645 -12.043 77.865 1.00 90.81 217 PHE A C 1
ATOM 1774 O O . PHE A 1 217 ? -14.714 -12.654 78.931 1.00 90.81 217 PHE A O 1
ATOM 1781 N N . GLU A 1 218 ? -13.834 -12.433 76.882 1.00 91.62 218 GLU A N 1
ATOM 1782 C CA . GLU A 1 218 ? -12.949 -13.597 76.988 1.00 91.62 218 GLU A CA 1
ATOM 1783 C C . GLU A 1 218 ? -11.905 -13.417 78.105 1.00 91.62 218 GLU A C 1
ATOM 1785 O O . GLU A 1 218 ? -11.630 -14.350 78.866 1.00 91.62 218 GLU A O 1
ATOM 1790 N N . ALA A 1 219 ? -11.350 -12.209 78.255 1.00 91.69 219 ALA A N 1
ATOM 1791 C CA . ALA A 1 219 ? -10.451 -11.878 79.360 1.00 91.69 219 ALA A CA 1
ATOM 1792 C C . ALA A 1 219 ? -11.156 -12.007 80.721 1.00 91.69 219 ALA A C 1
ATOM 1794 O O . ALA A 1 219 ? -10.644 -12.677 81.622 1.00 91.69 219 ALA A O 1
ATOM 1795 N N . LEU A 1 220 ? -12.370 -11.463 80.844 1.00 93.62 220 LEU A N 1
ATOM 1796 C CA . LEU A 1 220 ? -13.170 -11.554 82.066 1.00 93.62 220 LEU A CA 1
ATOM 1797 C C . LEU A 1 220 ? -13.524 -13.007 82.424 1.00 93.62 220 LEU A C 1
ATOM 1799 O O . LEU A 1 220 ? -13.458 -13.399 83.590 1.00 93.62 220 LEU A O 1
ATOM 1803 N N . VAL A 1 221 ? -13.872 -13.836 81.434 1.00 93.12 221 VAL A N 1
ATOM 1804 C CA . VAL A 1 221 ? -14.156 -15.266 81.641 1.00 93.12 221 VAL A CA 1
ATOM 1805 C C . VAL A 1 221 ? -12.915 -15.999 82.155 1.00 93.12 221 VAL A C 1
ATOM 1807 O O . VAL A 1 221 ? -13.023 -16.809 83.082 1.00 93.12 221 VAL A O 1
ATOM 1810 N N . LYS A 1 222 ? -11.725 -15.687 81.626 1.00 93.44 222 LYS A N 1
ATOM 1811 C CA . LYS A 1 222 ? -10.457 -16.238 82.130 1.00 93.44 222 LYS A CA 1
ATOM 1812 C C . LYS A 1 222 ? -10.200 -15.826 83.577 1.00 93.44 222 LYS A C 1
ATOM 1814 O O . LYS A 1 222 ? -9.921 -16.697 84.404 1.00 93.44 222 LYS A O 1
ATOM 1819 N N . GLU A 1 223 ? -10.351 -14.550 83.919 1.00 95.00 223 GLU A N 1
ATOM 1820 C CA . GLU A 1 223 ? -10.208 -14.070 85.302 1.00 95.00 223 GLU A CA 1
ATOM 1821 C C . GLU A 1 223 ? -11.197 -14.753 86.254 1.00 95.00 223 GLU A C 1
ATOM 1823 O O . GLU A 1 223 ? -10.813 -15.263 87.308 1.00 95.00 223 GLU A O 1
ATOM 1828 N N . TYR A 1 224 ? -12.464 -14.859 85.856 1.00 94.44 224 TYR A N 1
ATOM 1829 C CA . TYR A 1 224 ? -13.476 -15.553 86.643 1.00 94.44 224 TYR A CA 1
ATOM 1830 C C . TYR A 1 224 ? -13.133 -17.038 86.841 1.00 94.44 224 TYR A C 1
ATOM 1832 O O . TYR A 1 224 ? -13.287 -17.572 87.943 1.00 94.44 224 TYR A O 1
ATOM 1840 N N . SER A 1 225 ? -12.631 -17.713 85.801 1.00 92.56 225 SER A N 1
ATOM 1841 C CA . SER A 1 225 ? -12.254 -19.130 85.870 1.00 92.56 225 SER A CA 1
ATOM 1842 C C . SER A 1 225 ? -11.089 -19.387 86.834 1.00 92.56 225 SER A C 1
ATOM 1844 O O . SER A 1 225 ? -11.162 -20.313 87.646 1.00 92.56 225 SER A O 1
ATOM 1846 N N . THR A 1 226 ? -10.060 -18.531 86.823 1.00 95.06 226 THR A N 1
ATOM 1847 C CA . THR A 1 226 ? -8.908 -18.651 87.731 1.00 95.06 226 THR A CA 1
ATOM 1848 C C . THR A 1 226 ? -9.312 -18.368 89.174 1.00 95.06 226 THR A C 1
ATOM 1850 O O . THR A 1 226 ? -8.936 -19.116 90.082 1.00 95.06 226 THR A O 1
ATOM 1853 N N . LEU A 1 227 ? -10.147 -17.348 89.400 1.00 95.94 227 LEU A N 1
ATOM 1854 C CA . LEU A 1 227 ? -10.687 -17.045 90.721 1.00 95.94 227 LEU A CA 1
ATOM 1855 C C . LEU A 1 227 ? -11.533 -18.206 91.254 1.00 95.94 227 LEU A C 1
ATOM 1857 O O . LEU A 1 227 ? -11.368 -18.611 92.406 1.00 95.94 227 LEU A O 1
ATOM 1861 N N . ARG A 1 228 ? -12.396 -18.789 90.414 1.00 94.94 228 ARG A N 1
ATOM 1862 C CA . ARG A 1 228 ? -13.211 -19.955 90.771 1.00 94.94 228 ARG A CA 1
ATOM 1863 C C . ARG A 1 228 ? -12.343 -21.153 91.151 1.00 94.94 228 ARG A C 1
ATOM 1865 O O . ARG A 1 228 ? -12.612 -21.782 92.171 1.00 94.94 228 ARG A O 1
ATOM 1872 N N . GLN A 1 229 ? -11.284 -21.430 90.393 1.00 93.69 229 GLN A N 1
ATOM 1873 C CA . GLN A 1 229 ? -10.335 -22.497 90.714 1.00 93.69 229 GLN A CA 1
ATOM 1874 C C . GLN A 1 229 ? -9.590 -22.226 92.031 1.00 93.69 229 GLN A C 1
ATOM 1876 O O . GLN A 1 229 ? -9.422 -23.130 92.844 1.00 93.69 229 GLN A O 1
ATOM 1881 N N . SER A 1 230 ? -9.203 -20.974 92.297 1.00 94.25 230 SER A N 1
ATOM 1882 C CA . SER A 1 230 ? -8.584 -20.579 93.570 1.00 94.25 230 SER A CA 1
ATOM 1883 C C . SER A 1 230 ? -9.531 -20.767 94.758 1.00 94.25 230 SER A C 1
ATOM 1885 O O . SER A 1 230 ? -9.117 -21.267 95.804 1.00 94.25 230 SER A O 1
ATOM 1887 N N . ILE A 1 231 ? -10.805 -20.392 94.604 1.00 93.31 231 ILE A N 1
ATOM 1888 C CA . ILE A 1 231 ? -11.837 -20.598 95.627 1.00 93.31 231 ILE A CA 1
ATOM 1889 C C . ILE A 1 231 ? -12.015 -22.091 95.902 1.00 93.31 231 ILE A C 1
ATOM 1891 O O . ILE A 1 231 ? -12.059 -22.481 97.066 1.00 93.31 231 ILE A O 1
ATOM 1895 N N . GLU A 1 232 ? -12.084 -22.920 94.862 1.00 93.12 232 GLU A N 1
ATOM 1896 C CA . GLU A 1 232 ? -12.237 -24.368 95.015 1.00 93.12 232 GLU A CA 1
ATOM 1897 C C . GLU A 1 232 ? -11.021 -24.993 95.714 1.00 93.12 232 GLU A C 1
AT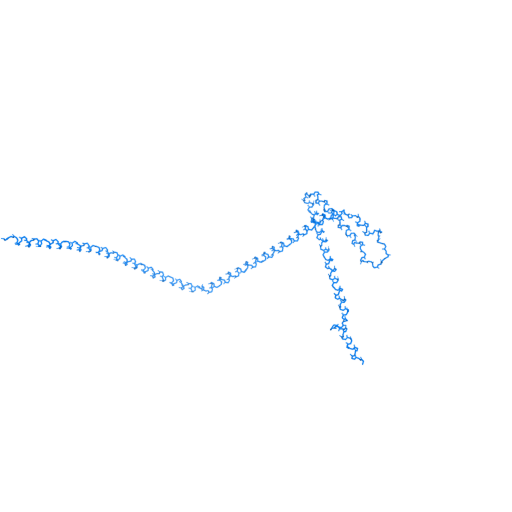OM 1899 O O . GLU A 1 232 ? -11.185 -25.728 96.682 1.00 93.12 232 GLU A O 1
ATOM 1904 N N . ASN A 1 233 ? -9.801 -24.606 95.327 1.00 92.50 233 ASN A N 1
ATOM 1905 C CA . ASN A 1 233 ? -8.570 -25.047 95.989 1.00 92.50 233 ASN A CA 1
ATOM 1906 C C . ASN A 1 233 ? -8.529 -24.635 97.467 1.00 92.50 233 ASN A C 1
ATOM 1908 O O . ASN A 1 233 ? -8.152 -25.430 98.326 1.00 92.50 233 ASN A O 1
ATOM 1912 N N . LYS A 1 234 ? -8.927 -23.395 97.787 1.00 92.94 234 LYS A N 1
ATOM 1913 C CA . LYS A 1 234 ? -8.999 -22.912 99.176 1.00 92.94 234 LYS A CA 1
ATOM 1914 C C . LYS A 1 234 ? -10.065 -23.659 99.978 1.00 92.94 234 LYS A C 1
ATOM 1916 O O . LYS A 1 234 ? -9.815 -23.993 101.131 1.00 92.94 234 LYS A O 1
ATOM 1921 N N . LYS A 1 235 ? -11.233 -23.941 99.389 1.00 91.25 235 LYS A N 1
ATOM 1922 C CA . LYS A 1 235 ? -12.284 -24.758 100.020 1.00 91.25 235 LYS A CA 1
ATOM 1923 C C . LYS A 1 235 ? -11.803 -26.179 100.286 1.00 91.25 235 LYS A C 1
ATOM 1925 O O . LYS A 1 235 ? -12.000 -26.666 101.393 1.00 91.25 235 LYS A O 1
ATOM 1930 N N . TRP A 1 236 ? -11.148 -26.802 99.309 1.00 90.38 236 TRP A N 1
ATOM 1931 C CA . TRP A 1 236 ? -10.544 -28.122 99.465 1.00 90.38 236 TRP A CA 1
ATOM 1932 C C . TRP A 1 236 ? -9.508 -28.124 100.595 1.00 90.38 236 TRP A C 1
ATOM 1934 O O . TRP A 1 236 ? -9.597 -28.941 101.504 1.00 90.38 236 TRP A O 1
ATOM 1944 N N . ALA A 1 237 ? -8.599 -27.144 100.621 1.00 87.94 237 ALA A N 1
ATOM 1945 C CA . ALA A 1 237 ? -7.606 -27.022 101.688 1.00 87.94 237 ALA A CA 1
ATOM 1946 C C . ALA A 1 237 ? -8.261 -26.873 103.072 1.00 87.94 237 ALA A C 1
ATOM 1948 O O . ALA A 1 237 ? -7.856 -27.537 104.019 1.00 87.94 237 ALA A O 1
ATOM 1949 N N . LEU A 1 238 ? -9.303 -26.042 103.196 1.00 86.12 238 LEU A N 1
ATOM 1950 C CA . LEU A 1 238 ? -10.059 -25.897 104.445 1.00 86.12 238 LEU A CA 1
ATOM 1951 C C . LEU A 1 238 ? -10.736 -27.207 104.875 1.00 86.12 238 LEU A C 1
ATOM 1953 O O . LEU A 1 238 ? -10.748 -27.516 106.065 1.00 86.12 238 LEU A O 1
ATOM 1957 N N . GLN A 1 239 ? -11.273 -27.981 103.929 1.00 83.50 239 GLN A N 1
ATOM 1958 C CA . GLN A 1 239 ? -11.853 -29.296 104.208 1.00 83.50 239 GLN A CA 1
ATOM 1959 C C . GLN A 1 239 ? -10.790 -30.286 104.703 1.00 83.50 239 GLN A C 1
ATOM 1961 O O . GLN A 1 239 ? -11.019 -30.944 105.715 1.00 83.50 239 GLN A O 1
ATOM 1966 N N . GLU A 1 240 ? -9.613 -30.335 104.084 1.00 79.88 240 GLU A N 1
ATOM 1967 C CA . GLU A 1 240 ? -8.500 -31.182 104.537 1.00 79.88 240 GLU A CA 1
ATOM 1968 C C . GLU A 1 240 ? -7.978 -30.768 105.920 1.00 79.88 240 GLU A C 1
ATOM 1970 O O . GLU A 1 240 ? -7.868 -31.602 106.817 1.00 79.88 240 GLU A O 1
ATOM 1975 N N . PHE A 1 241 ? -7.746 -29.473 106.166 1.00 76.81 241 PHE A N 1
ATOM 1976 C CA . PHE A 1 241 ? -7.342 -28.999 107.497 1.00 76.81 241 PHE A CA 1
ATOM 1977 C C . PHE A 1 241 ? -8.397 -29.309 108.569 1.00 76.81 241 PHE A C 1
ATOM 1979 O O . PHE A 1 241 ? -8.045 -29.596 109.713 1.00 76.81 241 PHE A O 1
ATOM 1986 N N . SER A 1 242 ? -9.683 -29.319 108.207 1.00 74.19 242 SER A N 1
ATOM 1987 C CA . SER A 1 242 ? -10.755 -29.743 109.114 1.00 74.19 242 SER A CA 1
ATOM 1988 C C . SER A 1 242 ? -10.793 -31.259 109.367 1.00 74.19 242 SER A C 1
ATOM 1990 O O . SER A 1 242 ? -11.302 -31.678 110.406 1.00 74.19 242 SER A O 1
ATOM 1992 N N . GLN A 1 243 ? -10.224 -32.081 108.475 1.00 68.12 243 GLN A N 1
ATOM 1993 C CA . GLN A 1 243 ? -10.094 -33.534 108.654 1.00 68.12 243 GLN A CA 1
ATOM 1994 C C . GLN A 1 243 ? -8.894 -33.927 109.535 1.00 68.12 243 GLN A C 1
ATOM 1996 O O . GLN A 1 243 ? -8.997 -34.906 110.267 1.00 68.12 243 GLN A O 1
ATOM 2001 N N . TYR A 1 244 ? -7.803 -33.148 109.535 1.00 59.25 244 TYR A N 1
ATOM 2002 C CA . TYR A 1 244 ? -6.622 -33.367 110.396 1.00 59.25 244 TYR A CA 1
ATOM 2003 C C . TYR A 1 244 ? -6.687 -32.668 111.773 1.00 59.25 244 TYR A C 1
ATOM 2005 O O . TYR A 1 244 ? -5.787 -32.831 112.590 1.00 59.25 244 TYR A O 1
ATOM 2013 N N . SER A 1 245 ? -7.740 -31.892 112.055 1.00 49.91 245 SER A N 1
ATOM 2014 C CA . SER A 1 245 ? -7.972 -31.206 113.342 1.00 49.91 245 SER A CA 1
ATOM 2015 C C . SER A 1 245 ? -8.754 -32.069 114.362 1.00 49.91 245 SER A C 1
ATOM 2017 O O . SER A 1 245 ? -9.522 -31.541 115.176 1.00 49.91 245 SER A O 1
ATOM 2019 N N . LYS A 1 246 ? -8.579 -33.391 114.319 1.00 48.50 246 LYS A N 1
ATOM 2020 C CA . LYS A 1 246 ? -9.117 -34.379 115.268 1.00 48.50 246 LYS A CA 1
ATOM 2021 C C . LYS A 1 246 ? -8.001 -35.306 115.721 1.00 48.50 246 LYS A C 1
ATOM 2023 O O . LYS A 1 246 ? -8.039 -35.686 116.909 1.00 48.50 246 LYS A O 1
#

pLDDT: mean 79.88, std 14.67, range [42.06, 98.31]

Foldseek 3Di:
DVVVVVVVCVVQADPVRDGPVVVVVVVVVVVVVVVVVVVVVVVVVLLVVLVVVLVVVVVVVVVDDDDPVVVVLSVLSVLVSVLVVVLVVQDPPPDPDPDDQDPPNDDNVNSVVSHDDPVSVVVSVVVSVVVVVVVVVVVVVVVVVVVVVVVVVVVVVVVVVVVVVVVVVVCVVDPVVNVVVVVVVVVVVVVVVVVVVVVVVVVVVVVVVVVVVVVVVVVVVVVVVVVVVVVVVVVVVVVVVVVVPD

Nearest PDB structures (foldseek):
  8at3-assembly1_C  TM=3.482E-01  e=2.130E-12  Xenopus laevis
  8at2-assembly1_D  TM=3.591E-01  e=2.391E-09  Xenopus laevis

Radius of gyration: 56.0 Å; Cα contacts (8 Å, |Δi|>4): 37; chains: 1; bounding box: 70×59×180 Å

Sequence (246 aa):
MFARLLSTLSQQLDETGLSVQVKKELQKAEREIHLHKMTWLRSESLFRLVQELLQEYHLKKQDVQISEEDKKFYETLEQCLLVTQCSRELDPSSTTARDKPSLLGLSKENVLSLLPPEKKLLACLNILQTLILVHRLQTQNELDRKKTQYLEAKCQIMILKIRMEMVKLQMDIYTPKKIAVHRTIRNTLESALMSEKMEHESLERKLSSFEILGQDFEALVKEYSTLRQSIENKKWALQEFSQYSK

InterPro domains:
  IPR026214 HAUS augmin-like complex subunit 4, metazoa [PR02090] (17-33)
  IPR026214 HAUS augmin-like complex subunit 4, metazoa [PR02090] (40-59)
  IPR026214 HAUS augmin-like complex subunit 4, metazoa [PR02090] (65-83)
  IPR026214 HAUS augmin-like complex subunit 4, metazoa [PR02090] (99-115)
  IPR029327 HAUS augmin-like complex subunit 4 [PF14735] (120-243)
  IPR029327 HAUS augmin-like complex subunit 4 [PTHR16219] (120-244)

Organism: Polypterus senegalus (NCBI:txid55291)